Protein AF-A0A6G1J4M9-F1 (afdb_monomer_lite)

Radius of gyration: 21.43 Å; chains: 1; bounding box: 56×32×61 Å

Sequence (223 aa):
MVYPARLRQKDILERSLPILKDALAQQREFNEAEYPSFVLETFRRALYNSIPSFFGYLLETEQSCVDLSRPCAMSGLGHSPSLLVLELLVAHGWDVNHESPRIYFTDKMLIDSPIILENYELVVWMVEHGTIVDGGDPENDRSWPTPLLETCAAYGTVQAFRYLMEKGAKLGRKTLHRATLMAAELGTDPSFIEDGPQTDADPMRHENARRQLCYAILSTSSG

Secondary structure (DSSP, 8-state):
--------HHHHHTT-HHHHHHHHHHHHHH-TTTHHHHHHHHHHHHHHTT-HHHHHHHHHH-GGG--TTSGGGTTTS-SS--HHHHHHHHHTT--TTPPPP--TT----TTHHHHHTT-HHHHHHHHHTT---S-S-TT-TT-SSPPHHHHHHHHS-HHHHHHHHHTTPPPPTTHHHHHHHHHHHTT--TT--------TT-TTHHHHHHHHHHHHHHHHTT-

Structure (mmCIF, N/CA/C/O backbone):
data_AF-A0A6G1J4M9-F1
#
_entry.id   AF-A0A6G1J4M9-F1
#
loop_
_atom_site.group_PDB
_atom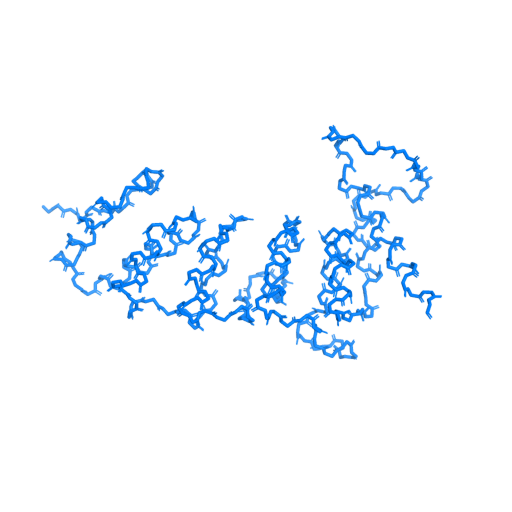_site.id
_atom_site.type_symbol
_atom_site.label_atom_id
_atom_site.label_alt_id
_atom_site.label_comp_id
_atom_site.label_asym_id
_atom_site.label_entity_id
_atom_site.label_seq_id
_atom_site.pdbx_PDB_ins_code
_atom_site.Cartn_x
_atom_site.Cartn_y
_atom_site.Cartn_z
_atom_site.occupancy
_atom_site.B_iso_or_equiv
_atom_site.auth_seq_id
_atom_site.auth_comp_id
_atom_site.auth_asym_id
_atom_site.auth_atom_id
_atom_site.pdbx_PDB_model_num
ATOM 1 N N . MET A 1 1 ? -16.687 21.212 32.740 1.00 38.88 1 MET A N 1
ATOM 2 C CA . MET A 1 1 ? -16.814 20.561 31.420 1.00 38.88 1 MET A CA 1
ATOM 3 C C . MET A 1 1 ? -15.460 19.983 31.061 1.00 38.88 1 MET A C 1
ATOM 5 O O . MET A 1 1 ? -14.554 20.741 30.744 1.00 38.88 1 MET A O 1
ATOM 9 N N . VAL A 1 2 ? -15.286 18.674 31.236 1.00 43.47 2 VAL A N 1
ATOM 10 C CA . VAL A 1 2 ? -14.060 17.970 30.843 1.00 43.47 2 VAL A CA 1
ATOM 11 C C . VAL A 1 2 ? -14.251 17.586 29.380 1.00 43.47 2 VAL A C 1
ATOM 13 O O . VAL A 1 2 ? -15.190 16.864 29.064 1.00 43.47 2 VAL A O 1
ATOM 16 N N . TYR A 1 3 ? -13.442 18.150 28.485 1.00 45.22 3 TYR A N 1
ATOM 17 C CA . TYR A 1 3 ? -13.407 17.709 27.090 1.00 45.22 3 TYR A CA 1
ATOM 18 C C . TYR A 1 3 ? -12.932 16.250 27.048 1.00 45.22 3 TYR A C 1
ATOM 20 O O . TYR A 1 3 ? -12.018 15.917 27.810 1.00 45.22 3 TYR A O 1
ATOM 28 N N . PRO A 1 4 ? -13.502 15.388 26.187 1.00 50.47 4 PRO A N 1
ATOM 29 C CA . PRO A 1 4 ? -13.061 14.006 26.090 1.00 50.47 4 PRO A CA 1
ATOM 30 C C . PRO A 1 4 ? -11.580 13.965 25.714 1.00 50.47 4 PRO A C 1
ATOM 32 O O . PRO A 1 4 ? -11.075 14.826 24.978 1.00 50.47 4 PRO A O 1
ATOM 35 N N . ALA A 1 5 ? -10.873 12.976 26.256 1.00 54.59 5 ALA A N 1
ATOM 36 C CA . ALA A 1 5 ? -9.466 12.757 25.982 1.00 54.59 5 ALA A CA 1
ATOM 37 C C . ALA A 1 5 ? -9.282 12.446 24.489 1.00 54.59 5 ALA A C 1
ATOM 39 O O . ALA A 1 5 ? -9.432 11.315 24.039 1.00 54.59 5 ALA A O 1
ATOM 40 N N . ARG A 1 6 ? -8.951 13.467 23.691 1.00 59.06 6 ARG A N 1
ATOM 41 C CA . ARG A 1 6 ? -8.482 13.254 22.320 1.00 59.06 6 ARG A CA 1
ATOM 42 C C . ARG A 1 6 ? -7.212 12.417 22.393 1.00 59.06 6 ARG A C 1
ATOM 44 O O . ARG A 1 6 ? -6.313 12.775 23.154 1.00 59.06 6 ARG A O 1
ATOM 51 N N . LEU A 1 7 ? -7.111 11.371 21.572 1.00 62.62 7 LEU A N 1
ATOM 52 C CA . LEU A 1 7 ? -5.860 10.635 21.383 1.00 62.62 7 LEU A CA 1
ATOM 53 C C . LEU A 1 7 ? -4.762 11.631 20.993 1.00 62.62 7 LEU A C 1
ATOM 55 O O . LEU A 1 7 ? -4.754 12.177 19.876 1.00 62.62 7 LEU A O 1
ATOM 59 N N . ARG A 1 8 ? -3.861 11.933 21.934 1.00 65.00 8 ARG A N 1
ATOM 60 C CA . ARG A 1 8 ? -2.797 12.907 21.696 1.00 65.00 8 ARG A CA 1
ATOM 61 C C . ARG A 1 8 ? -1.791 12.256 20.762 1.00 65.00 8 ARG A C 1
ATOM 63 O O . ARG A 1 8 ? -1.567 11.053 20.825 1.00 65.00 8 ARG A O 1
ATOM 70 N N . GLN A 1 9 ? -1.150 13.051 19.905 1.00 60.84 9 GLN A N 1
ATOM 71 C CA . GLN A 1 9 ? -0.136 12.540 18.973 1.00 60.84 9 GLN A CA 1
ATOM 72 C C . GLN A 1 9 ? 0.940 11.707 19.693 1.00 60.84 9 GLN A C 1
ATOM 74 O O . GLN A 1 9 ? 1.368 10.685 19.173 1.00 60.84 9 GLN A O 1
ATOM 79 N N . LYS A 1 10 ? 1.312 12.091 20.920 1.00 63.03 10 LYS A N 1
ATOM 80 C CA . LYS A 1 10 ? 2.241 11.328 21.761 1.00 63.03 10 LYS A CA 1
ATOM 81 C C . LYS A 1 10 ? 1.740 9.927 22.140 1.00 63.03 10 LYS A C 1
ATOM 83 O O . LYS A 1 10 ? 2.526 8.996 22.119 1.00 63.03 10 LYS A O 1
ATOM 88 N N . ASP A 1 11 ? 0.442 9.761 22.391 1.00 68.31 11 ASP A N 1
ATOM 89 C CA . ASP A 1 11 ? -0.138 8.484 22.823 1.00 68.31 11 ASP A CA 1
ATOM 90 C C . ASP A 1 11 ? -0.137 7.479 21.640 1.00 68.31 11 ASP A C 1
ATOM 92 O O . ASP A 1 11 ? 0.020 6.273 21.823 1.00 68.31 11 ASP A O 1
ATOM 96 N N . ILE A 1 12 ? -0.220 7.992 20.401 1.00 64.19 12 ILE A N 1
ATOM 97 C CA . ILE A 1 12 ? -0.044 7.223 19.153 1.00 64.19 12 ILE A CA 1
ATOM 98 C C . ILE A 1 12 ? 1.419 6.819 18.947 1.00 64.19 12 ILE A C 1
ATOM 100 O O . ILE A 1 12 ? 1.694 5.685 18.560 1.00 64.19 12 ILE A O 1
ATOM 104 N N . LEU A 1 13 ? 2.361 7.723 19.227 1.00 60.00 13 LEU A N 1
ATOM 105 C CA . LEU A 1 13 ? 3.796 7.424 19.157 1.00 60.00 13 LEU A CA 1
ATOM 106 C C . LEU A 1 13 ? 4.216 6.383 20.205 1.00 60.00 13 LEU A C 1
ATOM 108 O O . LEU A 1 13 ? 5.071 5.548 19.925 1.00 60.00 13 LEU A O 1
ATOM 112 N N . GLU A 1 14 ? 3.576 6.390 21.375 1.00 68.50 14 GLU A N 1
ATOM 113 C CA . GLU A 1 14 ? 3.771 5.398 22.439 1.00 68.50 14 GLU A CA 1
ATOM 114 C C . GLU A 1 14 ? 3.124 4.033 22.123 1.00 68.50 14 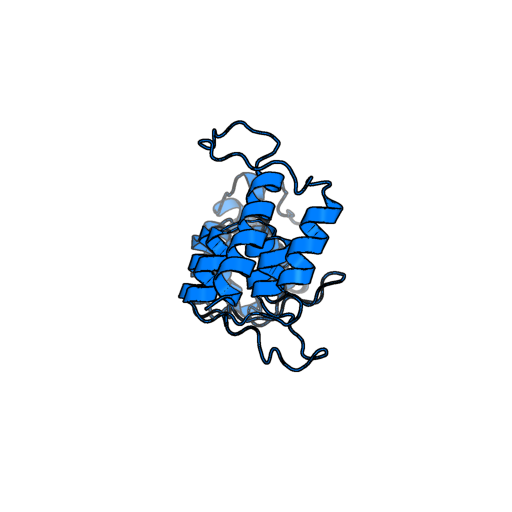GLU A C 1
ATOM 116 O O . GLU A 1 14 ? 3.405 3.055 22.813 1.00 68.50 14 GLU A O 1
ATOM 121 N N . ARG A 1 15 ? 2.288 3.936 21.070 1.00 76.69 15 ARG A N 1
ATOM 122 C CA . ARG A 1 15 ? 1.672 2.688 20.558 1.00 76.69 15 ARG A CA 1
ATOM 123 C C . ARG A 1 15 ? 0.967 1.847 21.636 1.00 76.69 15 ARG A C 1
ATOM 125 O O . ARG A 1 15 ? 0.896 0.620 21.543 1.00 76.69 15 ARG A O 1
ATOM 132 N N . SER A 1 16 ? 0.433 2.499 22.666 1.00 82.75 16 SER A N 1
ATOM 133 C CA . SER A 1 16 ? -0.135 1.827 23.836 1.00 82.75 16 SER A CA 1
ATOM 134 C C . SER A 1 16 ? -1.592 1.420 23.606 1.00 82.75 16 SER A C 1
ATOM 136 O O . SER A 1 16 ? -2.497 2.256 23.592 1.00 82.75 16 SER A O 1
ATOM 138 N N . LEU A 1 17 ? -1.828 0.116 23.434 1.00 84.06 17 LEU A N 1
ATOM 139 C CA . LEU A 1 17 ? -3.165 -0.431 23.187 1.00 84.06 17 LEU A CA 1
ATOM 140 C C . LEU A 1 17 ? -4.159 -0.189 24.345 1.00 84.06 17 LEU A C 1
ATOM 142 O O . LEU A 1 17 ? -5.309 0.132 24.058 1.00 84.06 17 LEU A O 1
ATOM 146 N N . PRO A 1 18 ? -3.775 -0.291 25.635 1.00 85.94 18 PRO A N 1
ATOM 147 C CA . PRO A 1 18 ? -4.683 0.036 26.738 1.00 85.94 18 PRO A CA 1
ATOM 148 C C . PRO A 1 18 ? -5.200 1.479 26.683 1.00 85.94 18 PRO A C 1
ATOM 150 O O . PRO A 1 18 ? -6.394 1.705 26.840 1.00 85.94 18 PRO A O 1
ATOM 153 N N . ILE A 1 19 ? -4.329 2.442 26.357 1.00 84.50 19 ILE A N 1
ATOM 154 C CA . ILE A 1 19 ? -4.708 3.861 26.256 1.00 84.50 19 ILE A CA 1
ATOM 155 C C . ILE A 1 19 ? -5.715 4.077 25.120 1.00 84.50 19 ILE A C 1
ATOM 157 O O . ILE A 1 19 ? -6.659 4.851 25.274 1.00 84.50 19 ILE A O 1
ATOM 161 N N . LEU A 1 20 ? -5.548 3.372 23.993 1.00 85.69 20 LEU A N 1
ATOM 162 C CA . LEU A 1 20 ? -6.524 3.390 22.901 1.00 85.69 20 LEU A CA 1
ATOM 163 C C . LEU A 1 20 ? -7.899 2.898 23.373 1.00 85.69 20 LEU A C 1
ATOM 165 O O . LEU A 1 20 ? -8.903 3.556 23.104 1.00 85.69 20 LEU A O 1
ATOM 169 N N . LYS A 1 21 ? -7.946 1.761 24.078 1.00 87.75 21 LYS A N 1
ATOM 170 C CA . LYS A 1 21 ? -9.201 1.178 24.579 1.00 87.75 21 LYS A CA 1
ATOM 171 C C . LYS A 1 21 ? -9.919 2.126 25.536 1.00 87.75 21 LYS A C 1
ATOM 173 O O . LYS A 1 21 ? -11.115 2.356 25.373 1.00 87.75 21 LYS A O 1
ATOM 178 N N . ASP A 1 22 ? -9.182 2.728 26.465 1.00 87.38 22 ASP A N 1
ATOM 179 C CA . ASP A 1 22 ? -9.736 3.691 27.419 1.00 87.38 22 ASP A CA 1
ATOM 180 C C . ASP A 1 22 ? -10.279 4.942 26.711 1.00 87.38 22 ASP A C 1
ATOM 182 O O . ASP A 1 22 ? -11.361 5.424 27.044 1.00 87.38 22 ASP A O 1
ATOM 186 N N . ALA A 1 23 ? -9.564 5.452 25.702 1.00 84.88 23 ALA A N 1
ATOM 187 C CA . ALA A 1 23 ? -10.006 6.607 24.921 1.00 84.88 23 ALA A CA 1
ATOM 188 C C . ALA A 1 23 ? -11.280 6.310 24.112 1.00 84.88 23 ALA A C 1
ATOM 190 O O . ALA A 1 23 ? -12.182 7.147 24.054 1.00 84.88 23 ALA A O 1
ATOM 191 N N . LEU A 1 24 ? -11.382 5.114 23.521 1.00 86.69 24 LEU A N 1
ATOM 192 C CA . LEU A 1 24 ? -12.583 4.675 22.807 1.00 86.69 24 LEU A CA 1
ATOM 193 C C . LEU A 1 24 ? -13.782 4.536 23.754 1.00 86.69 24 LEU A C 1
ATOM 195 O O . LEU A 1 24 ? -14.862 5.025 23.428 1.00 86.69 24 LEU A O 1
ATOM 199 N N . ALA A 1 25 ? -13.593 3.933 24.932 1.00 87.00 25 ALA A N 1
ATOM 200 C CA . ALA A 1 25 ? -14.649 3.797 25.934 1.00 87.00 25 ALA A CA 1
ATOM 201 C C . ALA A 1 25 ? -15.165 5.168 26.406 1.00 87.00 25 ALA A C 1
ATOM 203 O O . ALA A 1 25 ? -16.368 5.421 26.375 1.00 87.00 25 ALA A O 1
ATOM 204 N N . GLN A 1 26 ? -14.255 6.090 26.740 1.00 84.94 26 GLN A N 1
ATOM 205 C CA . GLN A 1 26 ? -14.613 7.449 27.158 1.00 84.94 26 GLN A CA 1
ATOM 206 C C . GLN A 1 26 ? -15.355 8.220 26.064 1.00 84.94 26 GLN A C 1
ATOM 208 O O . GLN A 1 26 ? -16.326 8.917 26.353 1.00 84.94 26 GLN A O 1
ATOM 213 N N . GLN A 1 27 ? -14.917 8.111 24.806 1.00 85.81 27 GLN A N 1
ATOM 214 C CA . GLN A 1 27 ? -15.577 8.809 23.704 1.00 85.81 27 GLN A CA 1
ATOM 215 C C . GLN A 1 27 ? -16.988 8.268 23.459 1.00 85.81 27 GLN A C 1
ATOM 217 O O . GLN A 1 27 ? -17.899 9.052 23.194 1.00 85.81 27 GLN A O 1
ATOM 222 N N . ARG A 1 28 ? -17.174 6.948 23.571 1.00 85.56 28 ARG A N 1
ATOM 223 C CA . ARG A 1 28 ? -18.481 6.304 23.413 1.00 85.56 28 ARG A CA 1
ATOM 224 C C . ARG A 1 28 ? -19.480 6.783 24.465 1.00 85.56 28 ARG A C 1
ATOM 226 O O . ARG A 1 28 ? -20.623 7.059 24.125 1.00 85.56 28 ARG A O 1
ATOM 233 N N . GLU A 1 29 ? -19.039 6.918 25.715 1.00 87.75 29 GLU A N 1
ATOM 234 C CA . GLU A 1 29 ? -19.865 7.439 26.813 1.00 87.75 29 GLU A CA 1
ATOM 235 C C . GLU A 1 29 ? -20.130 8.945 26.694 1.00 87.75 29 GLU A C 1
ATOM 237 O O . GLU A 1 29 ? -21.213 9.417 27.037 1.00 87.75 29 GLU A O 1
ATOM 242 N N . PHE A 1 30 ? -19.147 9.712 26.215 1.00 83.50 30 PHE A N 1
ATOM 243 C CA . PHE A 1 30 ? -19.249 11.166 26.119 1.00 83.50 30 PHE A CA 1
ATOM 244 C C . PHE A 1 30 ? -20.154 11.624 24.970 1.00 83.50 30 PHE A C 1
ATOM 246 O O . PHE A 1 30 ? -20.959 12.539 25.150 1.00 83.50 30 PHE A O 1
ATOM 253 N N . ASN A 1 31 ? -19.992 11.041 23.778 1.00 83.75 31 ASN A N 1
ATOM 254 C CA . ASN A 1 31 ? -20.735 11.445 22.588 1.00 83.75 31 ASN A CA 1
ATOM 255 C C . ASN A 1 31 ? -20.894 10.287 21.594 1.00 83.75 31 ASN A C 1
ATOM 257 O O . ASN A 1 31 ? -20.113 10.138 20.651 1.00 83.75 31 ASN A O 1
ATOM 261 N N . GLU A 1 32 ? -21.955 9.501 21.784 1.00 85.38 32 GLU A N 1
ATOM 262 C CA . GLU A 1 32 ? -22.305 8.369 20.919 1.00 85.38 32 GLU A CA 1
ATOM 263 C C . GLU A 1 32 ? -22.514 8.787 19.451 1.00 85.38 32 GLU A C 1
ATOM 265 O O . GLU A 1 32 ? -22.147 8.047 18.540 1.00 85.38 32 GLU A O 1
ATOM 270 N N . ALA A 1 33 ? -23.017 10.001 19.197 1.00 85.25 33 ALA A N 1
ATOM 271 C CA . ALA A 1 33 ? -23.258 10.490 17.838 1.00 85.25 33 ALA A CA 1
ATOM 272 C C . ALA A 1 33 ? -21.958 10.778 17.060 1.00 85.25 33 ALA A C 1
ATOM 274 O O . ALA A 1 33 ? -21.903 10.579 15.848 1.00 85.25 33 ALA A O 1
ATOM 275 N N . GLU A 1 34 ? -20.899 11.229 17.740 1.00 84.62 34 GLU A N 1
ATOM 276 C CA . GLU A 1 34 ? -19.585 11.485 17.124 1.00 84.62 34 GLU A CA 1
ATOM 277 C C . GLU A 1 34 ? -18.639 10.278 17.185 1.00 84.62 34 GLU A C 1
ATOM 279 O O . GLU A 1 34 ? -17.556 10.311 16.594 1.00 84.62 34 GLU A O 1
ATOM 284 N N . TYR A 1 35 ? -19.029 9.208 17.882 1.00 86.00 35 TYR A N 1
ATOM 285 C CA . TYR A 1 35 ? -18.197 8.024 18.074 1.00 86.00 35 TYR A CA 1
ATOM 286 C C . TYR A 1 35 ? -17.709 7.392 16.755 1.00 86.00 35 TYR A C 1
ATOM 288 O O . TYR A 1 35 ? -16.498 7.185 16.633 1.00 86.00 35 TYR A O 1
ATOM 296 N N . PRO A 1 36 ? -18.551 7.179 15.720 1.00 86.12 36 PRO A N 1
ATOM 297 C CA . PRO A 1 36 ? -18.083 6.611 14.452 1.00 86.12 36 PRO A CA 1
ATOM 298 C C . PRO A 1 36 ? -17.009 7.470 13.769 1.00 86.12 36 PRO A C 1
ATOM 300 O O . PRO A 1 36 ? -16.018 6.950 13.257 1.00 86.12 36 PRO A O 1
ATOM 303 N N . SER A 1 37 ? -17.157 8.797 13.815 1.00 83.25 37 SER A N 1
ATOM 304 C CA . SER A 1 37 ? -16.172 9.735 13.262 1.00 83.25 37 SER A CA 1
ATOM 305 C C . SER A 1 37 ? -14.837 9.658 14.004 1.00 83.25 37 SER A C 1
ATOM 307 O O . SER A 1 37 ? -13.775 9.721 13.383 1.00 83.25 37 SER A O 1
ATOM 309 N N . PHE A 1 38 ? -14.877 9.490 15.328 1.00 84.12 38 PHE A N 1
ATOM 310 C CA . PHE A 1 38 ? -13.679 9.317 16.147 1.00 84.12 38 PHE A CA 1
ATOM 311 C C . PHE A 1 38 ? -12.956 7.998 15.852 1.00 84.12 38 PHE A C 1
ATOM 313 O O . PHE A 1 38 ? -11.728 7.986 15.724 1.00 84.12 38 PHE A O 1
ATOM 320 N N . VAL A 1 39 ? -13.703 6.900 15.703 1.00 85.75 39 VAL A N 1
ATOM 321 C CA . VAL A 1 39 ? -13.157 5.598 15.295 1.00 85.75 39 VAL A CA 1
ATOM 322 C C . VAL A 1 39 ? -12.481 5.712 13.930 1.00 85.75 39 VAL A C 1
ATOM 324 O O . VAL A 1 39 ? -11.323 5.322 13.795 1.00 85.75 39 VAL A O 1
ATOM 327 N N . LEU A 1 40 ? -13.152 6.317 12.945 1.00 82.25 40 LEU A N 1
ATOM 328 C CA . LEU A 1 40 ? -12.618 6.491 11.593 1.00 82.25 40 LEU A CA 1
ATOM 329 C C . LEU A 1 40 ? -11.328 7.324 11.573 1.00 82.25 40 LEU A C 1
ATOM 331 O O . LEU A 1 40 ? -10.372 6.981 10.877 1.00 82.25 40 LEU A O 1
ATOM 335 N N . GLU A 1 41 ? -11.273 8.408 12.345 1.00 81.56 41 GLU A N 1
ATOM 336 C CA . GLU A 1 41 ? -10.067 9.233 12.449 1.00 81.56 41 GLU A CA 1
ATOM 337 C C . GLU A 1 41 ? -8.917 8.472 13.123 1.00 81.56 41 GLU A C 1
ATOM 339 O O . GLU A 1 41 ? -7.767 8.528 12.685 1.00 81.56 41 GLU A O 1
ATOM 344 N N . THR A 1 42 ? -9.226 7.697 14.161 1.00 84.56 42 THR A N 1
ATOM 345 C CA . THR A 1 42 ? -8.236 6.866 14.853 1.00 84.56 42 THR A CA 1
ATOM 346 C C . THR A 1 42 ? -7.708 5.758 13.943 1.00 84.56 42 THR A C 1
ATOM 348 O O . THR A 1 42 ? -6.500 5.521 13.900 1.00 84.56 42 THR A O 1
ATOM 351 N N . PHE A 1 43 ? -8.588 5.146 13.151 1.00 85.00 43 PHE A N 1
ATOM 352 C CA . PHE A 1 43 ? -8.247 4.158 12.135 1.00 85.00 43 PHE A CA 1
ATOM 353 C C . PHE A 1 43 ? -7.289 4.734 11.085 1.00 85.00 43 PHE A C 1
ATOM 355 O O . PHE A 1 43 ? -6.223 4.166 10.848 1.00 85.00 43 PHE A O 1
ATOM 362 N N . ARG A 1 44 ? -7.596 5.913 10.524 1.00 79.88 44 ARG A N 1
ATOM 363 C CA . ARG A 1 44 ? -6.712 6.605 9.565 1.00 79.88 44 ARG A CA 1
ATOM 364 C C . ARG A 1 44 ? -5.336 6.897 10.149 1.00 79.88 44 ARG A C 1
ATOM 366 O O . ARG A 1 44 ? -4.327 6.719 9.475 1.00 79.88 44 ARG A O 1
ATOM 373 N N . ARG A 1 45 ? -5.272 7.322 11.413 1.00 80.81 45 ARG A N 1
ATOM 374 C CA . ARG A 1 45 ? -3.993 7.598 12.082 1.00 80.81 45 ARG A CA 1
ATOM 375 C C . ARG A 1 45 ? -3.206 6.317 12.358 1.00 80.81 45 ARG A C 1
ATOM 377 O O . ARG A 1 45 ? -1.986 6.332 12.196 1.00 80.81 45 ARG A O 1
ATOM 384 N N . ALA A 1 46 ? -3.866 5.224 12.744 1.00 83.25 46 ALA A N 1
ATOM 385 C CA . ALA A 1 46 ? -3.224 3.920 12.918 1.00 83.25 46 ALA A CA 1
ATOM 386 C C . ALA A 1 46 ? -2.642 3.397 11.596 1.00 83.25 46 ALA A C 1
ATOM 388 O O . ALA A 1 46 ? -1.519 2.892 11.581 1.00 83.25 46 ALA A O 1
ATOM 389 N N . LEU A 1 47 ? -3.373 3.595 10.497 1.00 80.19 47 LEU A N 1
ATOM 390 C CA . LEU A 1 47 ? -2.952 3.252 9.143 1.00 80.19 47 LEU A CA 1
ATOM 391 C C . LEU A 1 47 ? -1.729 4.073 8.697 1.00 80.19 47 LEU A C 1
ATOM 393 O O . LEU A 1 47 ? -0.707 3.507 8.307 1.00 80.19 47 LEU A O 1
ATOM 397 N N . TYR A 1 48 ? -1.781 5.395 8.876 1.00 78.31 48 TYR A N 1
ATOM 398 C CA . TYR A 1 48 ? -0.705 6.313 8.481 1.00 78.31 48 TYR A CA 1
ATOM 399 C C . TYR A 1 48 ? 0.598 6.051 9.218 1.00 78.31 48 TYR A C 1
ATOM 401 O O . TYR A 1 48 ? 1.673 6.054 8.622 1.00 78.31 48 TYR A O 1
ATOM 409 N N . ASN A 1 49 ? 0.504 5.765 10.514 1.00 80.06 49 ASN A N 1
ATOM 410 C CA . ASN A 1 49 ? 1.669 5.455 11.337 1.00 80.06 49 ASN A CA 1
ATOM 411 C C . ASN A 1 49 ? 2.049 3.965 11.297 1.00 80.06 49 ASN A C 1
ATOM 413 O O . ASN A 1 49 ? 2.989 3.574 11.989 1.00 80.06 49 ASN A O 1
ATOM 417 N N . SER A 1 50 ? 1.326 3.144 10.520 1.00 83.50 50 SER A N 1
ATOM 418 C CA . SER A 1 50 ? 1.516 1.694 10.405 1.00 83.50 50 SER A CA 1
ATOM 419 C C . SER A 1 50 ? 1.639 1.002 11.762 1.00 83.50 50 SER A C 1
ATOM 421 O O . SER A 1 50 ? 2.672 0.415 12.079 1.00 83.50 50 SER A O 1
ATOM 423 N N . ILE A 1 51 ? 0.593 1.109 12.587 1.00 85.75 51 ILE A N 1
ATOM 424 C CA . ILE A 1 51 ? 0.530 0.526 13.936 1.00 85.75 51 ILE A CA 1
ATOM 425 C C . ILE A 1 51 ? -0.388 -0.710 13.898 1.00 85.75 51 ILE A C 1
ATOM 427 O O . ILE A 1 51 ? -1.600 -0.562 14.076 1.00 85.75 51 ILE A O 1
ATOM 431 N N . PRO A 1 52 ? 0.147 -1.936 13.704 1.00 85.31 52 PRO A N 1
ATOM 432 C CA . PRO A 1 52 ? -0.673 -3.126 13.465 1.00 85.31 52 PRO A CA 1
ATOM 433 C C . PRO A 1 52 ? -1.574 -3.480 14.648 1.00 85.31 52 PRO A C 1
ATOM 435 O O . PRO A 1 52 ? -2.692 -3.935 14.452 1.00 85.31 52 PRO A O 1
ATOM 438 N N . SER A 1 53 ? -1.121 -3.231 15.881 1.00 87.25 53 SER A N 1
ATOM 439 C CA . SER A 1 53 ? -1.898 -3.513 17.094 1.00 87.25 53 SER A CA 1
ATOM 440 C C . SER A 1 53 ? -3.171 -2.671 17.189 1.00 87.25 53 SER A C 1
ATOM 442 O O . SER A 1 53 ? -4.218 -3.180 17.578 1.00 87.25 53 SER A O 1
ATOM 444 N N . PHE A 1 54 ? -3.092 -1.388 16.827 1.00 86.69 54 PHE A N 1
ATOM 445 C CA . PHE A 1 54 ? -4.251 -0.493 16.805 1.00 86.69 54 PHE A CA 1
ATOM 446 C C . PHE A 1 54 ? -5.166 -0.870 15.650 1.00 86.69 54 PHE A C 1
ATOM 448 O O . PHE A 1 54 ? -6.379 -0.926 15.811 1.00 86.69 54 PHE A O 1
ATOM 455 N N . PHE A 1 55 ? -4.562 -1.155 14.500 1.00 83.19 55 PHE A N 1
ATOM 456 C CA . PHE A 1 55 ? -5.271 -1.498 13.285 1.00 83.19 55 PHE A CA 1
ATOM 457 C C . PHE A 1 55 ? -6.084 -2.791 13.428 1.00 83.19 55 PHE A C 1
ATOM 459 O O . PHE A 1 55 ? -7.291 -2.772 13.206 1.00 83.19 55 PHE A O 1
ATOM 466 N N . GLY A 1 56 ? -5.450 -3.875 13.884 1.00 86.38 56 GLY A N 1
ATOM 467 C CA . GLY A 1 56 ? -6.109 -5.160 14.121 1.00 86.38 56 GLY A CA 1
ATOM 468 C C . GLY A 1 56 ? -7.231 -5.048 15.148 1.00 86.38 56 GLY A C 1
ATOM 469 O O . GLY A 1 56 ? -8.341 -5.491 14.884 1.00 86.38 56 GLY A O 1
ATOM 470 N N . TYR A 1 57 ? -6.994 -4.347 16.264 1.00 88.94 57 TYR A N 1
ATOM 471 C CA . TYR A 1 57 ? -8.041 -4.130 17.263 1.00 88.94 57 TYR A CA 1
ATOM 472 C C . TYR A 1 57 ? -9.261 -3.399 16.681 1.00 88.94 57 TYR A C 1
ATOM 474 O O . TYR A 1 57 ? -10.386 -3.848 16.868 1.00 88.94 57 TYR A O 1
ATOM 482 N N . LEU A 1 58 ? -9.050 -2.305 15.939 1.00 87.56 58 LEU A N 1
ATOM 483 C CA . LEU A 1 58 ? -10.145 -1.536 15.336 1.00 87.56 58 LEU A CA 1
ATOM 484 C C . LEU A 1 58 ? -10.907 -2.335 14.269 1.00 87.56 58 LEU A C 1
ATOM 486 O O . LEU A 1 58 ? -12.124 -2.197 14.173 1.00 87.56 58 LEU A O 1
ATOM 490 N N . LEU A 1 59 ? -10.220 -3.174 13.490 1.00 84.62 59 LEU A N 1
ATOM 491 C CA . LEU A 1 59 ? -10.862 -4.046 12.507 1.00 84.62 59 LEU A CA 1
ATOM 492 C C . LEU A 1 59 ? -11.658 -5.186 13.147 1.00 84.62 59 LEU A C 1
ATOM 494 O O . LEU A 1 59 ? -12.691 -5.569 12.608 1.00 84.62 59 LEU A O 1
ATOM 498 N N . GLU A 1 60 ? -11.205 -5.716 14.281 1.00 87.00 60 GLU A N 1
ATOM 499 C CA . GLU A 1 60 ? -11.903 -6.780 15.007 1.00 87.00 60 GLU A CA 1
ATOM 500 C C . GLU A 1 60 ? -13.128 -6.261 15.768 1.00 87.00 60 GLU A C 1
ATOM 502 O O . GLU A 1 60 ? -14.158 -6.935 15.805 1.00 87.00 60 GLU A O 1
ATOM 507 N N . THR A 1 61 ? -13.034 -5.083 16.395 1.00 86.12 61 THR A N 1
ATOM 508 C CA . THR A 1 61 ? -14.092 -4.591 17.293 1.00 86.12 61 THR A CA 1
ATOM 509 C C . THR A 1 61 ? -15.018 -3.560 16.665 1.00 86.12 61 THR A C 1
ATOM 511 O O . THR A 1 61 ? -16.188 -3.512 17.031 1.00 86.12 61 THR A O 1
ATOM 514 N N . GLU A 1 62 ? -14.529 -2.747 15.725 1.00 83.44 62 GLU A N 1
ATOM 515 C CA . GLU A 1 62 ? -15.251 -1.584 15.186 1.00 83.44 62 GLU A CA 1
ATOM 516 C C . GLU A 1 62 ? -15.420 -1.630 13.656 1.00 83.44 62 GLU A C 1
ATOM 518 O O . GLU A 1 62 ? -15.565 -0.589 13.008 1.00 83.44 62 GLU A O 1
ATOM 523 N N . GLN A 1 63 ? -15.422 -2.827 13.055 1.00 75.44 63 GLN A N 1
ATOM 524 C CA . GLN A 1 63 ? -15.453 -3.012 11.596 1.00 75.44 63 GLN A CA 1
ATOM 525 C C . GLN A 1 63 ? -16.595 -2.247 10.902 1.00 75.44 63 GLN A C 1
ATOM 527 O O . GLN A 1 63 ? -16.418 -1.729 9.805 1.00 75.44 63 GLN A O 1
ATOM 532 N N . SER A 1 64 ? -17.756 -2.110 11.553 1.00 66.94 64 SER A N 1
ATOM 533 C CA . SER A 1 64 ? -18.917 -1.388 11.010 1.00 66.94 64 SER A CA 1
ATOM 534 C C . SER A 1 64 ? -18.682 0.109 10.794 1.00 66.94 64 SER A C 1
ATOM 536 O O . SER A 1 64 ? -19.403 0.739 10.024 1.00 66.94 64 SER A O 1
ATOM 538 N N . CYS A 1 65 ? -17.704 0.692 11.488 1.00 64.75 65 CYS A N 1
ATOM 539 C CA . CYS A 1 65 ? -17.355 2.109 11.393 1.00 64.75 65 CYS A CA 1
ATOM 540 C C . CYS A 1 65 ? -16.275 2.376 10.329 1.00 64.75 65 CYS A C 1
ATOM 542 O O . CYS A 1 65 ? -15.942 3.535 10.069 1.00 64.75 65 CYS A O 1
ATOM 544 N N . VAL A 1 66 ? -15.718 1.320 9.726 1.00 71.25 66 VAL A N 1
ATOM 545 C CA . VAL A 1 66 ? -14.607 1.386 8.778 1.00 71.25 66 VAL A CA 1
ATOM 546 C C . VAL A 1 66 ? -15.056 0.831 7.431 1.00 71.25 66 VAL A C 1
ATOM 548 O O . VAL A 1 66 ? -15.212 -0.371 7.246 1.00 71.25 66 VAL A O 1
ATOM 551 N N . ASP A 1 67 ? -15.226 1.722 6.460 1.00 71.62 67 ASP A N 1
ATOM 552 C CA . ASP A 1 67 ? -15.525 1.330 5.086 1.00 71.62 67 ASP A CA 1
ATOM 553 C C . ASP A 1 67 ? -14.226 1.116 4.293 1.00 71.62 67 ASP A C 1
ATOM 555 O O . ASP A 1 67 ? -13.606 2.070 3.812 1.00 71.62 67 ASP A O 1
ATOM 559 N N . LEU A 1 68 ? -13.811 -0.150 4.178 1.00 72.19 68 LEU A N 1
ATOM 560 C CA . LEU A 1 68 ? -12.647 -0.567 3.387 1.00 72.19 68 LEU A CA 1
ATOM 561 C C . LEU A 1 68 ? -12.909 -0.564 1.871 1.00 72.19 68 LEU A C 1
ATOM 563 O O . LEU A 1 68 ? -11.950 -0.654 1.110 1.00 72.19 68 LEU A O 1
ATOM 567 N N . SER A 1 69 ? -14.169 -0.420 1.433 1.00 65.81 69 SER A N 1
ATOM 568 C CA . SER A 1 69 ? -14.540 -0.332 0.009 1.00 65.81 69 SER A CA 1
ATOM 569 C C . SER A 1 69 ? -14.291 1.051 -0.599 1.00 65.81 69 SER A C 1
ATOM 571 O O . SER A 1 69 ? -14.512 1.289 -1.786 1.00 65.81 69 SER A O 1
ATOM 573 N N . ARG A 1 70 ? -13.846 2.010 0.220 1.00 61.91 70 ARG A N 1
ATOM 574 C CA . ARG A 1 70 ? -13.448 3.333 -0.251 1.00 61.91 70 ARG A CA 1
ATOM 575 C C . ARG A 1 70 ? -11.932 3.393 -0.388 1.00 61.91 70 ARG A C 1
ATOM 577 O O . ARG A 1 70 ? -11.224 2.889 0.484 1.00 61.91 70 ARG A O 1
ATOM 584 N N . PRO A 1 71 ? -11.405 4.155 -1.365 1.00 53.41 71 PRO A N 1
ATOM 585 C CA . PRO A 1 71 ? -9.967 4.405 -1.531 1.00 53.41 71 PRO A CA 1
ATOM 586 C C . PRO A 1 71 ? -9.256 5.070 -0.335 1.00 53.41 71 PRO A C 1
ATOM 588 O O . PRO A 1 71 ? -8.078 5.420 -0.412 1.00 53.41 71 PRO A O 1
ATOM 591 N N . CYS A 1 72 ? -9.971 5.275 0.777 1.00 51.59 72 CYS A N 1
ATOM 592 C CA . CYS A 1 72 ? -9.506 5.856 2.028 1.00 51.59 72 CYS A CA 1
ATOM 593 C C . CYS A 1 72 ? -8.256 5.179 2.604 1.00 51.59 72 CYS A C 1
ATOM 595 O O . CYS A 1 72 ? -7.588 5.803 3.428 1.00 51.59 72 CYS A O 1
ATOM 597 N N . ALA A 1 73 ? -7.922 3.955 2.182 1.00 51.69 73 ALA A N 1
ATOM 598 C CA . ALA A 1 73 ? -6.747 3.260 2.682 1.00 51.69 73 ALA A CA 1
ATOM 599 C C . ALA A 1 73 ? -5.430 3.942 2.268 1.00 51.69 73 ALA A C 1
ATOM 601 O O . ALA A 1 73 ? -4.528 4.055 3.084 1.00 51.69 73 ALA A O 1
ATOM 602 N N . MET A 1 74 ? -5.301 4.470 1.047 1.00 52.16 74 MET A N 1
ATOM 603 C CA . MET A 1 74 ? -3.959 4.757 0.506 1.00 52.16 74 MET A CA 1
ATOM 604 C C . MET A 1 74 ? -3.476 6.187 0.632 1.00 52.16 74 MET A C 1
ATOM 606 O O . MET A 1 74 ? -2.301 6.389 0.911 1.00 52.16 74 MET A O 1
ATOM 610 N N . SER A 1 75 ? -4.371 7.177 0.605 1.00 54.50 75 SER A N 1
ATOM 611 C CA . SER A 1 75 ? -4.016 8.505 1.131 1.00 54.50 75 SER A CA 1
ATOM 612 C C . SER A 1 75 ? -3.628 8.443 2.616 1.00 54.50 75 SER A C 1
ATOM 614 O O . SER A 1 75 ? -2.977 9.348 3.129 1.00 54.50 75 SER A O 1
ATOM 616 N N . GLY A 1 76 ? -4.084 7.395 3.312 1.00 54.78 76 GLY A N 1
ATOM 617 C CA . GLY A 1 76 ? -3.788 7.122 4.708 1.00 54.78 76 GLY A CA 1
ATOM 618 C C . GLY A 1 76 ? -2.643 6.142 4.935 1.00 54.78 76 GLY A C 1
ATOM 619 O O . GLY A 1 76 ? -2.247 6.021 6.080 1.00 54.78 76 GLY A O 1
ATOM 620 N N . LEU A 1 77 ? -2.103 5.452 3.928 1.00 62.66 77 LEU A N 1
ATOM 621 C CA . LEU A 1 77 ? -0.926 4.597 4.093 1.00 62.66 77 LEU A CA 1
ATOM 622 C C . LEU A 1 77 ? 0.296 5.513 3.988 1.00 62.66 77 LEU A C 1
ATOM 624 O O . LEU A 1 77 ? 0.453 6.247 3.016 1.00 62.66 77 LEU A O 1
ATOM 628 N N . GLY A 1 78 ? 1.116 5.559 5.041 1.00 62.38 78 GLY A N 1
ATOM 629 C CA . GLY A 1 78 ? 2.319 6.393 5.052 1.00 62.38 78 GLY A CA 1
ATOM 630 C C . GLY A 1 78 ? 3.300 6.014 3.932 1.00 62.38 78 GLY A C 1
ATOM 631 O O . GLY A 1 78 ? 3.095 5.049 3.202 1.00 62.38 78 GLY A O 1
ATOM 632 N N . HIS A 1 79 ? 4.425 6.727 3.825 1.00 63.38 79 HIS A N 1
ATOM 633 C CA . HIS A 1 79 ? 5.436 6.488 2.777 1.00 63.38 79 HIS A CA 1
ATOM 634 C C . HIS A 1 79 ? 6.045 5.069 2.768 1.00 63.38 79 HIS A C 1
ATOM 636 O O . HIS A 1 79 ? 6.687 4.672 1.800 1.00 63.38 79 HIS A O 1
ATOM 642 N N . SER A 1 80 ? 5.856 4.297 3.836 1.00 68.38 80 SER A N 1
ATOM 643 C CA . SER A 1 80 ? 6.398 2.948 3.991 1.00 68.38 80 SER A CA 1
ATOM 644 C C . SER A 1 80 ? 5.461 2.112 4.868 1.00 68.38 80 SER A C 1
ATOM 646 O O . SER A 1 80 ? 5.717 1.967 6.072 1.00 68.38 80 SER A O 1
ATOM 648 N N . PRO A 1 81 ? 4.333 1.622 4.329 1.00 76.56 81 PRO A N 1
ATOM 649 C CA . PRO A 1 81 ? 3.410 0.856 5.137 1.00 76.56 81 PRO A CA 1
ATOM 650 C C . PRO A 1 81 ? 4.022 -0.483 5.545 1.00 76.56 81 PRO A C 1
ATOM 652 O O . PRO A 1 81 ? 4.751 -1.112 4.780 1.00 76.56 81 PRO A O 1
ATOM 655 N N . SER A 1 82 ? 3.727 -0.925 6.765 1.00 83.38 82 SER A N 1
ATOM 656 C CA . SER A 1 82 ? 4.130 -2.262 7.207 1.00 83.38 82 SER A CA 1
ATOM 657 C C . SER A 1 82 ? 3.361 -3.321 6.420 1.00 83.38 82 SER A C 1
ATOM 659 O O . SER A 1 82 ? 2.133 -3.250 6.363 1.00 83.38 82 SER A O 1
ATOM 661 N N . LEU A 1 83 ? 4.058 -4.341 5.903 1.00 85.81 83 LEU A N 1
ATOM 662 C CA . LEU A 1 83 ? 3.414 -5.487 5.250 1.00 85.81 83 LEU A CA 1
ATOM 663 C C . LEU A 1 83 ? 2.339 -6.113 6.146 1.00 85.81 83 LEU A C 1
ATOM 665 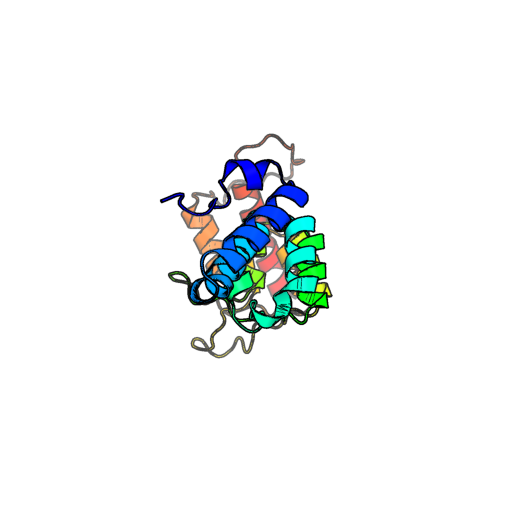O O . LEU A 1 83 ? 1.258 -6.415 5.670 1.00 85.81 83 LEU A O 1
ATOM 669 N N . LEU A 1 84 ? 2.562 -6.184 7.463 1.00 87.81 84 LEU A N 1
ATOM 670 C CA . LEU A 1 84 ? 1.570 -6.715 8.402 1.00 87.81 84 LEU A CA 1
ATOM 671 C C . LEU A 1 84 ? 0.253 -5.917 8.403 1.00 87.81 84 LEU A C 1
ATOM 673 O O . LEU A 1 84 ? -0.813 -6.495 8.578 1.00 87.81 84 LEU A O 1
ATOM 677 N N . VAL A 1 85 ? 0.303 -4.597 8.206 1.00 84.69 85 VAL A N 1
ATOM 678 C CA . VAL A 1 85 ? -0.914 -3.773 8.082 1.00 84.69 85 VAL A CA 1
ATOM 679 C C . VAL A 1 85 ? -1.627 -4.055 6.760 1.00 84.69 85 VAL A C 1
ATOM 681 O O . VAL A 1 85 ? -2.854 -4.073 6.727 1.00 84.69 85 VAL A O 1
ATOM 684 N N . LEU A 1 86 ? -0.874 -4.307 5.689 1.00 85.69 86 LEU A N 1
ATOM 685 C CA . LEU A 1 86 ? -1.432 -4.658 4.385 1.00 85.69 86 LEU A CA 1
ATOM 686 C C . LEU A 1 86 ? -2.067 -6.055 4.388 1.00 85.69 86 LEU A C 1
ATOM 688 O O . LEU A 1 86 ? -3.169 -6.218 3.874 1.00 85.69 86 LEU A O 1
ATOM 692 N N . GLU A 1 87 ? -1.435 -7.030 5.042 1.00 88.75 87 GLU A N 1
ATOM 693 C CA . GLU A 1 87 ? -2.008 -8.362 5.270 1.00 88.75 87 GLU A CA 1
ATOM 694 C C . GLU A 1 87 ? -3.333 -8.269 6.033 1.00 88.75 87 GLU A C 1
ATOM 696 O O . GLU A 1 87 ? -4.329 -8.877 5.646 1.00 88.75 87 GLU A O 1
ATOM 701 N N . LEU A 1 88 ? -3.383 -7.447 7.089 1.00 87.69 88 LEU A N 1
ATOM 702 C CA . LEU A 1 88 ? -4.619 -7.201 7.835 1.00 87.69 88 LEU A CA 1
ATOM 703 C C . LEU A 1 88 ? -5.688 -6.520 6.969 1.00 87.69 88 LEU A C 1
ATOM 705 O O . LEU A 1 88 ? -6.860 -6.866 7.065 1.00 87.69 88 LEU A O 1
ATOM 709 N N . LEU A 1 89 ? -5.315 -5.575 6.105 1.00 85.12 89 LEU A N 1
ATOM 710 C CA . LEU A 1 89 ? -6.253 -4.954 5.167 1.00 85.12 89 LEU A CA 1
ATOM 711 C C . LEU A 1 89 ? -6.876 -5.993 4.228 1.00 85.12 89 LEU A C 1
ATOM 713 O O . LEU A 1 89 ? -8.103 -6.089 4.149 1.00 85.12 89 LEU A O 1
ATOM 717 N N . VAL A 1 90 ? -6.041 -6.781 3.544 1.00 86.44 90 VAL A N 1
ATOM 718 C CA . VAL A 1 90 ? -6.490 -7.804 2.585 1.00 86.44 90 VAL A CA 1
ATOM 719 C C . VAL A 1 90 ? -7.343 -8.864 3.283 1.00 86.44 90 VAL A C 1
ATOM 721 O O . VAL A 1 90 ? -8.416 -9.209 2.789 1.00 86.44 90 VAL A O 1
ATOM 724 N N . ALA A 1 91 ? -6.938 -9.318 4.474 1.00 88.06 91 ALA A N 1
ATOM 725 C CA . ALA A 1 91 ? -7.701 -10.279 5.272 1.00 88.06 91 ALA A CA 1
ATOM 726 C C . ALA A 1 91 ? -9.107 -9.776 5.644 1.00 88.06 91 ALA A C 1
ATOM 728 O O . ALA A 1 91 ? -10.031 -10.576 5.786 1.00 88.06 91 ALA A O 1
ATOM 729 N N . HIS A 1 92 ? -9.288 -8.458 5.765 1.00 85.12 92 HIS A N 1
ATOM 730 C CA . HIS A 1 92 ? -10.575 -7.827 6.057 1.00 85.12 92 HIS A CA 1
ATOM 731 C C . HIS A 1 92 ? -11.322 -7.333 4.804 1.00 85.12 92 HIS A C 1
ATOM 733 O O . HIS A 1 92 ? -12.300 -6.593 4.926 1.00 85.12 92 HIS A O 1
ATOM 739 N N . GLY A 1 93 ? -10.920 -7.783 3.611 1.00 82.44 93 GLY A N 1
ATOM 740 C CA . GLY A 1 93 ? -11.647 -7.551 2.361 1.00 82.44 93 GLY A CA 1
ATOM 741 C C . GLY A 1 93 ? -11.294 -6.247 1.650 1.00 82.44 93 GLY A C 1
ATOM 742 O O . GLY A 1 93 ? -12.058 -5.797 0.798 1.00 82.44 93 GLY A O 1
ATOM 743 N N . TRP A 1 94 ? -10.162 -5.628 1.989 1.00 83.12 94 TRP A N 1
ATOM 744 C CA . TRP A 1 94 ? -9.618 -4.539 1.186 1.00 83.12 94 TRP A CA 1
ATOM 745 C C . TRP A 1 94 ? -9.126 -5.067 -0.165 1.00 83.12 94 TRP A C 1
ATOM 747 O O . TRP A 1 94 ? -8.398 -6.058 -0.227 1.00 83.12 94 TRP A O 1
ATOM 757 N N . ASP A 1 95 ? -9.510 -4.388 -1.242 1.00 79.44 95 ASP A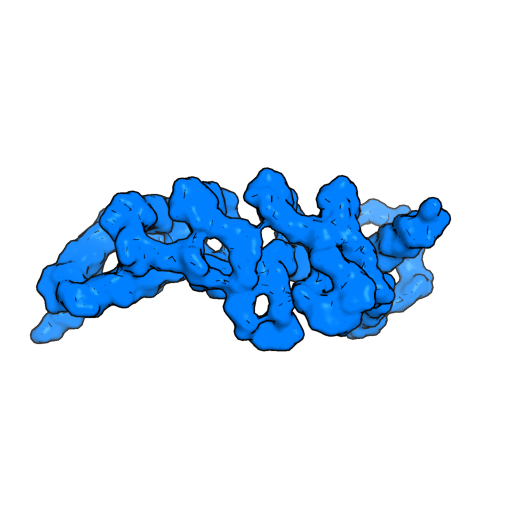 N 1
ATOM 758 C CA . ASP A 1 95 ? -9.100 -4.740 -2.597 1.00 79.44 95 ASP A CA 1
ATOM 759 C C . ASP A 1 95 ? -7.899 -3.892 -3.042 1.00 79.44 95 ASP A C 1
ATOM 761 O O . ASP A 1 95 ? -7.941 -2.659 -3.088 1.00 79.44 95 ASP A O 1
ATOM 765 N N . VAL A 1 96 ? -6.820 -4.593 -3.395 1.00 80.00 96 VAL A N 1
ATOM 766 C CA . VAL A 1 96 ? -5.536 -4.029 -3.832 1.00 80.00 96 VAL A CA 1
ATOM 767 C C . VAL A 1 96 ? -5.642 -3.262 -5.159 1.00 80.00 96 VAL A C 1
ATOM 769 O O . VAL A 1 96 ? -4.768 -2.471 -5.497 1.00 80.00 96 VAL A O 1
ATOM 772 N N . ASN A 1 97 ? -6.719 -3.455 -5.921 1.00 76.75 97 ASN A N 1
ATOM 773 C CA . ASN A 1 97 ? -6.933 -2.777 -7.198 1.00 76.75 97 ASN A CA 1
ATOM 774 C C . ASN A 1 97 ? -7.774 -1.503 -7.083 1.00 76.75 97 ASN A C 1
ATOM 776 O O . ASN A 1 97 ? -8.135 -0.918 -8.105 1.00 76.75 97 ASN A O 1
ATOM 780 N N . HIS A 1 98 ? -8.081 -1.046 -5.866 1.00 71.94 98 HIS A N 1
ATOM 781 C CA . HIS A 1 98 ? -8.831 0.189 -5.682 1.00 71.94 98 HIS A CA 1
ATOM 782 C C . HIS A 1 98 ? -8.138 1.390 -6.335 1.00 71.94 98 HIS A C 1
ATOM 784 O O . HIS A 1 98 ? -6.950 1.652 -6.133 1.00 71.94 98 HIS A O 1
ATOM 790 N N . GLU A 1 99 ? -8.918 2.167 -7.084 1.00 59.50 99 GLU A N 1
ATOM 791 C CA . GLU A 1 99 ? -8.459 3.425 -7.664 1.00 59.50 99 GLU A CA 1
ATOM 792 C C . GLU A 1 99 ? -8.114 4.415 -6.547 1.00 59.50 99 GLU A C 1
ATOM 794 O O . GLU A 1 99 ? -8.934 4.683 -5.669 1.00 59.50 99 GLU A O 1
ATOM 799 N N . SER A 1 100 ? -6.909 4.988 -6.574 1.00 54.88 100 SER A N 1
ATOM 800 C CA . SER A 1 100 ? -6.537 6.062 -5.649 1.00 54.88 100 SER A CA 1
ATOM 801 C C . SER A 1 100 ? -7.479 7.261 -5.851 1.00 54.88 100 SER A C 1
ATOM 803 O O . SER A 1 100 ? -7.738 7.640 -7.000 1.00 54.88 100 SER A O 1
ATOM 805 N N . PRO A 1 101 ? -8.012 7.897 -4.786 1.00 49.75 101 PRO A N 1
ATOM 806 C CA . PRO A 1 101 ? -8.858 9.066 -4.967 1.00 49.75 101 PRO A CA 1
ATOM 807 C C . PRO A 1 101 ? -7.982 10.164 -5.564 1.00 49.75 101 PRO A C 1
ATOM 809 O O . PRO A 1 101 ? -6.962 10.482 -4.971 1.00 49.75 101 PRO A O 1
ATOM 812 N N . ARG A 1 102 ? -8.355 10.710 -6.729 1.00 49.91 102 ARG A N 1
ATOM 813 C CA . ARG A 1 102 ? -7.562 11.672 -7.521 1.00 49.91 102 ARG A CA 1
ATOM 814 C C . ARG A 1 102 ? -6.812 12.683 -6.641 1.00 49.91 102 ARG A C 1
ATOM 816 O O . ARG A 1 102 ? -7.378 13.698 -6.235 1.00 49.91 102 ARG A O 1
ATOM 823 N N . ILE A 1 103 ? -5.536 12.427 -6.361 1.00 43.75 103 ILE A N 1
ATOM 824 C CA . ILE A 1 103 ? -4.651 13.395 -5.714 1.00 43.75 103 ILE A CA 1
ATOM 825 C C . ILE A 1 103 ? -3.817 14.004 -6.839 1.00 43.75 103 ILE A C 1
ATOM 827 O O . ILE A 1 103 ? -3.198 13.277 -7.606 1.00 43.75 103 ILE A O 1
ATOM 831 N N . TYR A 1 104 ? -3.918 15.327 -6.977 1.00 38.38 104 TYR A N 1
ATOM 832 C CA . TYR A 1 104 ? -3.278 16.223 -7.950 1.00 38.38 104 TYR A CA 1
ATOM 833 C C . TYR A 1 104 ? -2.400 15.599 -9.064 1.00 38.38 104 TYR A C 1
ATOM 835 O O . TYR A 1 104 ? -1.364 14.989 -8.824 1.00 38.38 104 TYR A O 1
ATOM 843 N N . PHE A 1 105 ? -2.792 15.894 -10.309 1.00 38.38 105 PHE A N 1
ATOM 844 C CA . PHE A 1 105 ? -2.098 15.666 -11.591 1.00 38.38 105 PHE A CA 1
ATOM 845 C C . PHE A 1 105 ? -1.845 14.237 -12.066 1.00 38.38 105 PHE A C 1
ATOM 847 O O . PHE A 1 105 ? -1.437 14.081 -13.216 1.00 38.38 105 PHE A O 1
ATOM 854 N N . THR A 1 106 ? -2.143 13.199 -11.290 1.00 47.62 106 THR A N 1
ATOM 855 C CA . THR A 1 106 ? -1.976 11.832 -11.791 1.00 47.62 106 THR A CA 1
ATOM 856 C C . THR A 1 106 ? -3.047 10.903 -11.229 1.00 47.62 106 THR A C 1
ATOM 858 O O . THR A 1 106 ? -2.975 10.532 -10.059 1.00 47.62 106 THR A O 1
ATOM 861 N N . ASP A 1 107 ? -4.032 10.522 -12.053 1.00 49.25 107 ASP A N 1
ATOM 862 C CA . ASP A 1 107 ? -4.932 9.405 -11.734 1.00 49.25 107 ASP A CA 1
ATOM 863 C C . ASP A 1 107 ? -4.103 8.112 -11.847 1.00 49.25 107 ASP A C 1
ATOM 865 O O . ASP A 1 107 ? -3.926 7.540 -12.925 1.00 49.25 107 ASP A O 1
ATOM 869 N N . LYS A 1 108 ? -3.472 7.747 -10.732 1.00 61.25 108 LYS A N 1
ATOM 870 C CA . LYS A 1 108 ? -2.506 6.656 -10.621 1.00 61.25 108 LYS A CA 1
ATOM 871 C C . LYS A 1 108 ? -3.155 5.433 -9.988 1.00 61.25 108 LYS A C 1
ATOM 873 O O . LYS A 1 108 ? -3.910 5.561 -9.019 1.00 61.25 108 LYS A O 1
ATOM 878 N N . MET A 1 109 ? -2.852 4.261 -10.545 1.00 64.88 109 MET A N 1
ATOM 879 C CA . MET A 1 109 ? -3.186 2.981 -9.934 1.00 64.88 109 MET A CA 1
ATOM 880 C C . MET A 1 109 ? -2.499 2.892 -8.580 1.00 64.88 109 MET A C 1
ATOM 882 O O . MET A 1 109 ? -1.482 3.538 -8.320 1.00 64.88 109 MET A O 1
ATOM 886 N N . LEU A 1 110 ? -3.043 2.053 -7.712 1.00 71.38 110 LEU A N 1
ATOM 887 C CA . LEU A 1 110 ? -2.534 1.922 -6.366 1.00 71.38 110 LEU A CA 1
ATOM 888 C C . LEU A 1 110 ? -1.015 1.643 -6.301 1.00 71.38 110 LEU A C 1
ATOM 890 O O . LEU A 1 110 ? -0.261 2.261 -5.543 1.00 71.38 110 LEU A O 1
ATOM 894 N N . ILE A 1 111 ? -0.578 0.727 -7.152 1.00 78.75 111 ILE A N 1
ATOM 895 C CA . ILE A 1 111 ? 0.804 0.271 -7.275 1.00 78.75 111 ILE A CA 1
ATOM 896 C C . ILE A 1 111 ? 1.787 1.359 -7.741 1.00 78.75 111 ILE A C 1
ATOM 898 O O . ILE A 1 111 ? 2.992 1.215 -7.554 1.00 78.75 111 ILE A O 1
ATOM 902 N N . ASP A 1 112 ? 1.320 2.494 -8.266 1.00 78.12 112 ASP A N 1
ATOM 903 C CA . ASP A 1 112 ? 2.213 3.585 -8.664 1.00 78.12 112 ASP A CA 1
ATOM 904 C C . ASP A 1 112 ? 2.905 4.246 -7.461 1.00 78.12 112 ASP A C 1
ATOM 906 O O . ASP A 1 112 ? 4.034 4.718 -7.584 1.00 78.12 112 ASP A O 1
ATOM 910 N N . SER A 1 113 ? 2.263 4.283 -6.287 1.00 77.19 113 SER A N 1
ATOM 911 C CA . SER A 1 113 ? 2.857 4.887 -5.085 1.00 77.19 113 SER A CA 1
ATOM 912 C C . SER A 1 113 ? 4.164 4.198 -4.665 1.00 77.19 113 SER A C 1
ATOM 914 O O . SER A 1 113 ? 5.182 4.886 -4.566 1.00 77.19 113 SER A O 1
ATOM 916 N N . PRO A 1 114 ? 4.206 2.868 -4.443 1.00 80.06 114 PRO A N 1
ATOM 917 C CA . PRO A 1 114 ? 5.463 2.192 -4.131 1.00 80.06 114 PRO A CA 1
ATOM 918 C C . PRO A 1 114 ? 6.481 2.242 -5.272 1.00 80.06 114 PRO A C 1
ATOM 920 O O . PRO A 1 114 ? 7.674 2.237 -4.992 1.00 80.06 114 PRO A O 1
ATOM 923 N N . ILE A 1 115 ? 6.048 2.359 -6.532 1.00 82.00 115 ILE A N 1
ATOM 924 C CA . ILE A 1 115 ? 6.962 2.578 -7.663 1.00 82.00 115 ILE A CA 1
ATOM 925 C C . ILE A 1 115 ? 7.666 3.936 -7.541 1.00 82.00 115 ILE A C 1
ATOM 927 O O . ILE A 1 115 ? 8.885 3.995 -7.656 1.00 82.00 115 ILE A O 1
ATOM 931 N N . ILE A 1 116 ? 6.920 5.015 -7.283 1.00 78.44 116 ILE A N 1
ATOM 932 C CA . ILE A 1 116 ? 7.462 6.383 -7.160 1.00 78.44 116 ILE A CA 1
ATOM 933 C C . ILE A 1 116 ? 8.356 6.530 -5.930 1.00 78.44 116 ILE A C 1
ATOM 935 O O . ILE A 1 116 ? 9.320 7.288 -5.953 1.00 78.44 116 ILE A O 1
ATOM 939 N N . LEU A 1 117 ? 8.023 5.821 -4.852 1.00 77.44 117 LEU A N 1
ATOM 940 C CA . LEU A 1 117 ? 8.810 5.792 -3.619 1.00 77.44 117 LEU A CA 1
ATOM 941 C C . LEU A 1 117 ? 9.956 4.768 -3.669 1.00 77.44 117 LEU A C 1
ATOM 943 O O . LEU A 1 117 ? 10.604 4.546 -2.650 1.00 77.44 117 LEU A O 1
ATOM 947 N N . GLU A 1 118 ? 10.189 4.134 -4.824 1.00 82.38 118 GLU A N 1
ATOM 948 C CA . GLU A 1 118 ? 11.253 3.148 -5.055 1.00 82.38 118 GLU A CA 1
ATOM 949 C C . GLU A 1 118 ? 11.223 1.948 -4.080 1.00 82.38 118 GLU A C 1
ATOM 951 O O . GLU A 1 118 ? 12.235 1.294 -3.821 1.00 82.38 118 GLU A O 1
ATOM 956 N N . ASN A 1 119 ? 10.043 1.609 -3.555 1.00 84.25 119 ASN A N 1
ATOM 957 C CA . ASN A 1 119 ? 9.850 0.508 -2.617 1.00 84.25 119 ASN A CA 1
ATOM 958 C C . ASN A 1 119 ? 9.591 -0.808 -3.365 1.00 84.25 119 ASN A C 1
ATOM 960 O O . ASN A 1 119 ? 8.448 -1.230 -3.549 1.00 84.25 119 ASN A O 1
ATOM 964 N N . TYR A 1 120 ? 10.674 -1.457 -3.796 1.00 87.75 120 TYR A N 1
ATOM 965 C CA . TYR A 1 120 ? 10.610 -2.708 -4.555 1.00 87.75 120 TYR A CA 1
ATOM 966 C C . TYR A 1 120 ? 9.892 -3.844 -3.808 1.00 87.75 120 TYR A C 1
ATOM 968 O O . TYR A 1 120 ? 9.101 -4.560 -4.415 1.00 87.75 120 TYR A O 1
ATOM 976 N N . GLU A 1 121 ? 10.121 -3.995 -2.501 1.00 89.38 121 GLU A N 1
ATOM 977 C CA . GLU A 1 121 ? 9.485 -5.045 -1.690 1.00 89.38 121 GLU A CA 1
ATOM 978 C C . GLU A 1 121 ? 7.956 -4.913 -1.705 1.00 89.38 121 GLU A C 1
ATOM 980 O O . GLU A 1 121 ? 7.242 -5.893 -1.914 1.00 89.38 121 GLU A O 1
ATOM 985 N N . LEU A 1 122 ? 7.452 -3.684 -1.582 1.00 86.31 122 LEU A N 1
ATOM 986 C CA . LEU A 1 122 ? 6.021 -3.413 -1.641 1.00 86.31 122 LEU A CA 1
ATOM 987 C C . LEU A 1 122 ? 5.440 -3.612 -3.050 1.00 86.31 122 LEU A C 1
ATOM 989 O O . LEU A 1 122 ? 4.313 -4.086 -3.176 1.00 86.31 122 LEU A O 1
ATOM 993 N N . VAL A 1 123 ? 6.201 -3.304 -4.107 1.00 88.62 123 VAL A N 1
ATOM 994 C CA . VAL A 1 123 ? 5.797 -3.617 -5.492 1.00 88.62 123 VAL A CA 1
ATOM 995 C C . VAL A 1 123 ? 5.625 -5.126 -5.672 1.00 88.62 123 VAL A C 1
ATOM 997 O O . VAL A 1 123 ? 4.598 -5.559 -6.191 1.00 88.62 123 VAL A O 1
ATOM 1000 N N . VAL A 1 124 ? 6.596 -5.926 -5.221 1.00 91.81 124 VAL A N 1
ATOM 1001 C CA . VAL A 1 124 ? 6.522 -7.395 -5.296 1.00 91.81 124 VAL A CA 1
ATOM 1002 C C . VAL A 1 124 ? 5.310 -7.907 -4.529 1.00 91.81 124 VAL A C 1
ATOM 1004 O O . VAL A 1 124 ? 4.498 -8.636 -5.096 1.00 91.81 124 VAL A O 1
ATOM 1007 N N . TRP A 1 125 ? 5.140 -7.461 -3.282 1.00 91.62 125 TRP A N 1
ATOM 1008 C CA . TRP A 1 125 ? 4.011 -7.863 -2.449 1.00 91.62 125 TRP A CA 1
ATOM 1009 C C . TRP A 1 125 ? 2.668 -7.557 -3.127 1.00 91.62 125 TRP A C 1
ATOM 1011 O O . TRP A 1 125 ? 1.821 -8.440 -3.231 1.00 91.62 125 TRP A O 1
ATOM 1021 N N . MET A 1 126 ? 2.485 -6.348 -3.667 1.00 88.75 126 MET A N 1
ATOM 1022 C CA . MET A 1 126 ? 1.238 -5.954 -4.334 1.00 88.75 126 MET A CA 1
ATOM 1023 C C . MET A 1 126 ? 0.917 -6.822 -5.554 1.00 88.75 126 MET A C 1
ATOM 1025 O O . MET A 1 126 ? -0.234 -7.225 -5.739 1.00 88.75 126 MET A O 1
ATOM 1029 N N . VAL A 1 127 ? 1.916 -7.123 -6.386 1.00 90.50 127 VAL A N 1
ATOM 1030 C CA . VAL A 1 127 ? 1.729 -7.970 -7.574 1.00 90.50 127 VAL A CA 1
ATOM 1031 C C . VAL A 1 127 ? 1.401 -9.408 -7.182 1.00 90.50 127 VAL A C 1
ATOM 1033 O O . VAL A 1 127 ? 0.515 -10.018 -7.778 1.00 90.50 127 VAL A O 1
ATOM 1036 N N . GLU A 1 128 ? 2.060 -9.944 -6.157 1.00 91.56 128 GLU A N 1
ATOM 1037 C CA . GLU A 1 128 ? 1.777 -11.288 -5.639 1.00 91.56 128 GLU A CA 1
ATOM 1038 C C . GLU A 1 128 ? 0.381 -11.400 -5.014 1.00 91.56 128 GLU A C 1
ATOM 1040 O O . GLU A 1 128 ? -0.235 -12.463 -5.084 1.00 91.56 128 GLU A O 1
ATOM 1045 N N . HIS A 1 129 ? -0.159 -10.292 -4.503 1.00 88.88 129 HIS A N 1
ATOM 1046 C CA . HIS A 1 129 ? -1.502 -10.208 -3.926 1.00 88.88 129 HIS A CA 1
ATOM 1047 C C . HIS A 1 129 ? -2.589 -9.813 -4.940 1.00 88.88 129 HIS A C 1
ATOM 1049 O O . HIS A 1 129 ? -3.691 -9.430 -4.553 1.00 88.88 129 HIS A O 1
ATOM 1055 N N . GLY A 1 130 ? -2.318 -9.950 -6.243 1.00 86.19 130 GLY A N 1
ATOM 1056 C CA . GLY A 1 130 ? -3.344 -9.850 -7.286 1.00 86.19 130 GLY A CA 1
ATOM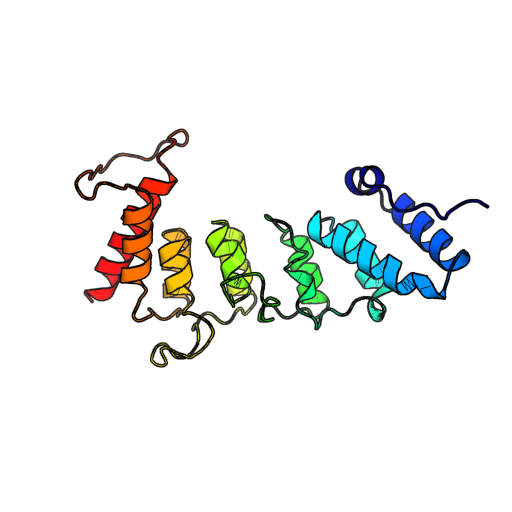 1057 C C . GLY A 1 130 ? -3.574 -8.441 -7.827 1.00 86.19 130 GLY A C 1
ATOM 1058 O O . GLY A 1 130 ? -4.653 -8.153 -8.349 1.00 86.19 130 GLY A O 1
ATOM 1059 N N . THR A 1 131 ? -2.571 -7.565 -7.729 1.00 85.88 131 THR A N 1
ATOM 1060 C CA . THR A 1 131 ? -2.606 -6.291 -8.454 1.00 85.88 131 THR A CA 1
ATOM 1061 C C . THR A 1 131 ? -2.664 -6.534 -9.961 1.00 85.88 131 THR A C 1
ATOM 1063 O O . THR A 1 131 ? -1.932 -7.363 -10.500 1.00 85.88 131 THR A O 1
ATOM 1066 N N . ILE A 1 132 ? -3.509 -5.778 -10.654 1.00 82.50 132 ILE A N 1
ATOM 1067 C CA . ILE A 1 132 ? -3.630 -5.784 -12.109 1.00 82.50 132 ILE A CA 1
ATOM 1068 C C . ILE A 1 132 ? -2.411 -5.072 -12.708 1.00 82.50 132 ILE A C 1
ATOM 1070 O O . ILE A 1 132 ? -2.240 -3.861 -12.575 1.00 82.50 132 ILE A O 1
ATOM 1074 N N . VAL A 1 133 ? -1.547 -5.849 -13.362 1.00 81.12 133 VAL A N 1
ATOM 1075 C CA . VAL A 1 133 ? -0.254 -5.390 -13.902 1.00 81.12 133 VAL A CA 1
ATOM 1076 C C . VAL A 1 133 ? -0.336 -4.981 -15.377 1.00 81.12 133 VAL A C 1
ATOM 1078 O O . VAL A 1 133 ? 0.520 -4.248 -15.869 1.00 81.12 133 VAL A O 1
ATOM 1081 N N . ASP A 1 134 ? -1.369 -5.423 -16.097 1.00 72.69 134 ASP A N 1
ATOM 1082 C CA . ASP A 1 134 ? -1.481 -5.249 -17.550 1.00 72.69 134 ASP A CA 1
ATOM 1083 C C . ASP A 1 134 ? -1.635 -3.783 -17.999 1.00 72.69 134 ASP A C 1
ATOM 1085 O O . ASP A 1 134 ? -1.450 -3.494 -19.183 1.00 72.69 134 ASP A O 1
ATOM 1089 N N . GLY A 1 135 ? -1.896 -2.868 -17.055 1.00 59.25 135 GLY A N 1
ATOM 1090 C CA . GLY A 1 135 ? -1.923 -1.422 -17.266 1.00 59.25 135 GLY A CA 1
ATOM 1091 C C . GLY A 1 135 ? -3.035 -0.953 -18.205 1.00 59.25 135 GLY A C 1
ATOM 1092 O O . GLY A 1 135 ? -2.977 0.180 -18.672 1.00 59.25 135 GLY A O 1
ATOM 1093 N N . GLY A 1 136 ? -4.024 -1.808 -18.499 1.00 60.28 136 GLY A N 1
ATOM 1094 C CA . GLY A 1 136 ? -5.086 -1.528 -19.464 1.00 60.28 136 GLY A CA 1
ATOM 1095 C C . GLY A 1 136 ? -4.673 -1.683 -20.937 1.00 60.28 136 GLY A C 1
ATOM 1096 O O . GLY A 1 136 ? -3.734 -2.404 -21.288 1.00 60.28 136 GLY A O 1
ATOM 1097 N N . ASP A 1 137 ? -5.443 -1.064 -21.836 1.00 54.34 137 ASP A N 1
ATOM 1098 C CA . ASP A 1 137 ? -5.180 -1.073 -23.280 1.00 54.34 137 ASP A CA 1
ATOM 1099 C C . ASP A 1 137 ? -4.172 0.036 -23.653 1.00 54.34 137 ASP A C 1
ATOM 1101 O O . ASP A 1 137 ? -4.518 1.214 -23.572 1.00 54.34 137 ASP A O 1
ATOM 1105 N N . PRO A 1 138 ? -2.936 -0.296 -24.080 1.00 53.03 138 PRO A N 1
ATOM 1106 C CA . PRO A 1 138 ? -1.908 0.698 -24.403 1.00 53.03 138 PRO A CA 1
ATOM 1107 C C . PRO A 1 138 ? -2.214 1.523 -25.668 1.00 53.03 138 PRO A C 1
ATOM 1109 O O . PRO A 1 138 ? -1.512 2.499 -25.947 1.00 53.03 138 PRO A O 1
ATOM 1112 N N . GLU A 1 139 ? -3.224 1.139 -26.455 1.00 53.28 139 GLU A N 1
ATOM 1113 C CA . GLU A 1 139 ? -3.541 1.758 -27.748 1.00 53.28 139 GLU A CA 1
ATOM 1114 C C . GLU A 1 139 ? -4.435 2.995 -27.645 1.00 53.28 139 GLU A C 1
ATOM 1116 O O . GLU A 1 139 ? -4.531 3.783 -28.592 1.00 53.28 139 GLU A O 1
ATOM 1121 N N . ASN A 1 140 ? -5.074 3.209 -26.499 1.00 53.66 140 ASN A N 1
ATOM 1122 C CA . ASN A 1 140 ? -5.961 4.338 -26.312 1.00 53.66 140 ASN A CA 1
ATOM 1123 C C . ASN A 1 140 ? -5.216 5.445 -25.551 1.00 53.66 140 ASN A C 1
ATOM 1125 O O . ASN A 1 140 ? -5.083 5.432 -24.337 1.00 53.66 140 ASN A O 1
ATOM 1129 N N . ASP A 1 141 ? -4.757 6.469 -26.275 1.00 48.72 141 ASP A N 1
ATOM 1130 C CA . ASP A 1 141 ? -4.039 7.639 -25.720 1.00 48.72 141 ASP A CA 1
ATOM 1131 C C . ASP A 1 141 ? -4.900 8.460 -24.721 1.00 48.72 141 ASP A C 1
ATOM 1133 O O . ASP A 1 141 ? -4.445 9.438 -24.127 1.00 48.72 141 ASP A O 1
ATOM 1137 N N . ARG A 1 142 ? -6.175 8.071 -24.556 1.00 49.69 142 ARG A N 1
ATOM 1138 C CA . ARG A 1 142 ? -7.138 8.588 -23.577 1.00 49.69 142 ARG A CA 1
ATOM 1139 C C . ARG A 1 142 ? -7.622 7.537 -22.570 1.00 49.69 142 ARG A C 1
ATOM 1141 O O . ARG A 1 142 ? -8.432 7.899 -21.713 1.00 49.69 142 ARG A O 1
ATOM 1148 N N . SER A 1 143 ? -7.210 6.267 -22.668 1.00 49.06 143 SER A N 1
ATOM 1149 C CA . SER A 1 143 ? -7.570 5.274 -21.655 1.00 49.06 143 SER A CA 1
ATOM 1150 C C . SER A 1 143 ? -6.727 5.508 -20.421 1.00 49.06 143 SER A C 1
ATOM 1152 O O . SER A 1 143 ? -5.524 5.276 -20.389 1.00 49.06 143 SER A O 1
ATOM 1154 N N . TRP A 1 144 ? -7.410 5.997 -19.406 1.00 51.44 144 TRP A N 1
ATOM 1155 C CA . TRP A 1 144 ? -6.979 5.886 -18.033 1.00 51.44 144 TRP A CA 1
ATOM 1156 C C . TRP A 1 144 ? -7.097 4.423 -17.595 1.00 51.44 144 TRP A C 1
ATOM 1158 O O . TRP A 1 144 ? -8.095 3.789 -17.956 1.00 51.44 144 TRP A O 1
ATOM 1168 N N . PRO A 1 145 ? -6.144 3.893 -16.810 1.00 53.78 145 PRO A N 1
ATOM 1169 C CA . PRO A 1 145 ? -4.933 4.531 -16.265 1.00 53.78 145 PRO A CA 1
ATOM 1170 C C . PRO A 1 145 ? -3.726 4.557 -17.231 1.00 53.78 145 PRO A C 1
ATOM 1172 O O . PRO A 1 145 ? -3.680 3.823 -18.210 1.00 53.78 145 PRO A O 1
ATOM 1175 N N . THR A 1 146 ? -2.733 5.418 -16.945 1.00 62.00 146 THR A N 1
ATOM 1176 C CA . THR A 1 146 ? -1.441 5.437 -17.672 1.00 62.00 146 THR A CA 1
ATOM 1177 C C . THR A 1 146 ? -0.762 4.065 -17.529 1.00 62.00 146 THR A C 1
ATOM 1179 O O . THR A 1 146 ? -0.758 3.549 -16.410 1.00 62.00 146 THR A O 1
ATOM 1182 N N . PRO A 1 147 ? -0.166 3.471 -18.586 1.00 73.56 147 PRO A N 1
ATOM 1183 C CA . PRO A 1 147 ? 0.444 2.148 -18.473 1.00 73.56 147 PRO A CA 1
ATOM 1184 C C . PRO A 1 147 ? 1.495 2.112 -17.358 1.00 73.56 147 PRO A C 1
ATOM 1186 O O . PRO A 1 147 ? 2.364 2.981 -17.288 1.00 73.56 147 PRO A O 1
ATOM 1189 N N . LEU A 1 148 ? 1.439 1.086 -16.507 1.00 79.00 148 LEU A N 1
ATOM 1190 C CA . LEU A 1 148 ? 2.263 0.945 -15.299 1.00 79.00 148 LEU A CA 1
ATOM 1191 C C . LEU A 1 148 ? 3.772 1.116 -15.562 1.00 79.00 148 LEU A C 1
ATOM 1193 O O . LEU A 1 148 ? 4.503 1.723 -14.773 1.00 79.00 148 LEU A O 1
ATOM 1197 N N . LEU A 1 149 ? 4.244 0.627 -16.713 1.00 84.56 149 LEU A N 1
ATOM 1198 C CA . LEU A 1 149 ? 5.641 0.765 -17.120 1.00 84.56 149 LEU A CA 1
ATOM 1199 C C . LEU A 1 149 ? 6.029 2.194 -17.503 1.00 84.56 149 LEU A C 1
ATOM 1201 O O . LEU A 1 149 ? 7.203 2.524 -17.398 1.00 84.56 149 LEU A O 1
ATOM 1205 N N . GLU A 1 150 ? 5.103 3.065 -17.909 1.00 82.31 150 GLU A N 1
ATOM 1206 C CA . GLU A 1 150 ? 5.411 4.488 -18.108 1.00 82.31 150 GLU A CA 1
ATOM 1207 C C . GLU A 1 150 ? 5.694 5.195 -16.778 1.00 82.31 150 GLU A C 1
ATOM 1209 O O . GLU A 1 150 ? 6.665 5.951 -16.696 1.00 82.31 150 GLU A O 1
ATOM 1214 N N . THR A 1 151 ? 4.913 4.918 -15.723 1.00 80.06 151 THR A N 1
ATOM 1215 C CA . THR A 1 151 ? 5.212 5.432 -14.374 1.00 80.06 151 THR A CA 1
ATOM 1216 C C . THR A 1 151 ? 6.548 4.885 -13.882 1.00 80.06 151 THR A C 1
ATOM 1218 O O . THR A 1 151 ? 7.390 5.645 -13.400 1.00 80.06 151 THR A O 1
ATOM 1221 N N . CYS A 1 152 ? 6.767 3.577 -14.029 1.00 84.56 152 CYS A N 1
ATOM 1222 C CA . CYS A 1 152 ? 8.003 2.934 -13.595 1.00 84.56 152 CYS A CA 1
ATOM 1223 C C . CYS A 1 152 ? 9.230 3.446 -14.365 1.00 84.56 152 CYS A C 1
ATOM 1225 O O . CYS A 1 152 ? 10.274 3.678 -13.768 1.00 84.56 152 CYS A O 1
ATOM 1227 N N . ALA A 1 153 ? 9.090 3.718 -15.662 1.00 84.44 153 ALA A N 1
ATOM 1228 C CA . ALA A 1 153 ? 10.137 4.319 -16.482 1.00 84.44 153 ALA A CA 1
ATOM 1229 C C . ALA A 1 153 ? 10.494 5.752 -16.056 1.00 84.44 153 ALA A C 1
ATOM 1231 O O . ALA A 1 153 ? 11.652 6.147 -16.159 1.00 84.44 153 ALA A O 1
ATOM 1232 N N . ALA A 1 154 ? 9.516 6.529 -15.581 1.00 79.88 154 ALA A N 1
ATOM 1233 C CA . ALA A 1 154 ? 9.740 7.894 -15.111 1.00 79.88 154 ALA A CA 1
ATOM 1234 C C . ALA A 1 154 ? 10.360 7.953 -13.701 1.00 79.88 154 ALA A C 1
ATOM 1236 O O . ALA A 1 154 ? 11.247 8.770 -13.444 1.00 79.88 154 ALA A O 1
ATOM 1237 N N . TYR A 1 155 ? 9.875 7.114 -12.781 1.00 79.50 155 TYR A N 1
ATOM 1238 C CA . TYR A 1 155 ? 10.138 7.275 -11.345 1.00 79.50 155 TYR A CA 1
ATOM 1239 C C . TYR A 1 155 ? 10.667 6.028 -10.637 1.00 79.50 155 TYR A C 1
ATOM 1241 O O . TYR A 1 155 ? 11.207 6.161 -9.548 1.00 79.50 155 TYR A O 1
ATOM 1249 N N . GLY A 1 156 ? 10.476 4.842 -11.210 1.00 81.00 156 GLY A N 1
ATOM 1250 C CA . GLY A 1 156 ? 10.801 3.579 -10.557 1.00 81.00 156 GLY A CA 1
ATOM 1251 C C . GLY A 1 156 ? 12.279 3.207 -10.626 1.00 81.00 156 GLY A C 1
ATOM 1252 O O . GLY A 1 156 ? 13.141 3.992 -11.017 1.00 81.00 156 GLY A O 1
ATOM 1253 N N . THR A 1 157 ? 12.566 1.956 -10.270 1.00 85.12 157 THR A N 1
ATOM 1254 C CA . THR A 1 157 ? 13.901 1.353 -10.359 1.00 85.12 157 THR A CA 1
ATOM 1255 C C . THR A 1 157 ? 13.965 0.338 -11.499 1.00 85.12 157 THR A C 1
ATOM 1257 O O . THR A 1 157 ? 12.950 -0.239 -11.892 1.00 85.12 157 THR A O 1
ATOM 1260 N N . VAL A 1 158 ? 15.172 0.047 -12.001 1.00 84.00 158 VAL A N 1
ATOM 1261 C CA . VAL A 1 158 ? 15.397 -1.009 -13.016 1.00 84.00 158 VAL A CA 1
ATOM 1262 C C . VAL A 1 158 ? 14.845 -2.354 -12.555 1.00 84.00 158 VAL A C 1
ATOM 1264 O O . VAL A 1 158 ? 14.279 -3.104 -13.347 1.00 84.00 158 VAL A O 1
ATOM 1267 N N . GLN A 1 159 ? 15.011 -2.656 -11.267 1.00 88.12 159 GLN A N 1
ATOM 1268 C CA . GLN A 1 159 ? 14.560 -3.907 -10.677 1.00 88.12 159 GLN A CA 1
ATOM 1269 C C . GLN A 1 159 ? 13.032 -4.014 -10.705 1.00 88.12 159 GLN A C 1
ATOM 1271 O O . GLN A 1 159 ? 12.507 -5.019 -11.179 1.00 88.12 159 GLN A O 1
ATOM 1276 N N . ALA A 1 160 ? 12.324 -2.961 -10.278 1.00 88.88 160 ALA A N 1
ATOM 1277 C CA . ALA A 1 160 ? 10.867 -2.906 -10.361 1.00 88.88 160 ALA A CA 1
ATOM 1278 C C . ALA A 1 160 ? 10.390 -3.001 -11.817 1.00 88.88 160 ALA A C 1
ATOM 1280 O O . ALA A 1 160 ? 9.479 -3.764 -12.114 1.00 88.88 160 ALA A O 1
ATOM 1281 N N . PHE A 1 161 ? 11.048 -2.294 -12.738 1.00 88.62 161 PHE A N 1
ATOM 1282 C CA . PHE A 1 161 ? 10.686 -2.292 -14.154 1.00 88.62 161 PHE A CA 1
ATOM 1283 C C . PHE A 1 161 ? 10.785 -3.685 -14.790 1.00 88.62 161 PHE A C 1
ATOM 1285 O O . PHE A 1 161 ? 9.839 -4.140 -15.432 1.00 88.62 161 PHE A O 1
ATOM 1292 N N . ARG A 1 162 ? 11.905 -4.390 -14.575 1.00 88.75 162 ARG A N 1
ATOM 1293 C CA . ARG A 1 162 ? 12.096 -5.763 -15.075 1.00 88.75 162 ARG A CA 1
ATOM 1294 C C . ARG A 1 162 ? 11.088 -6.730 -14.468 1.00 88.75 162 ARG A C 1
ATOM 1296 O O . ARG A 1 162 ? 10.468 -7.488 -15.204 1.00 88.75 162 ARG A O 1
ATOM 1303 N N . TYR A 1 163 ? 10.880 -6.655 -13.155 1.00 92.38 163 TYR A N 1
ATOM 1304 C CA . TYR A 1 163 ? 9.902 -7.493 -12.467 1.00 92.38 163 TYR A CA 1
ATOM 1305 C C . TYR A 1 163 ? 8.485 -7.291 -13.022 1.00 92.38 163 TYR A C 1
ATOM 1307 O O . TYR A 1 163 ? 7.796 -8.256 -13.338 1.00 92.38 163 TYR A O 1
ATOM 1315 N N . LEU A 1 164 ? 8.055 -6.041 -13.209 1.00 90.38 164 LEU A N 1
ATOM 1316 C CA . LEU A 1 164 ? 6.737 -5.733 -13.766 1.00 90.38 164 LEU A CA 1
ATOM 1317 C C . LEU A 1 164 ? 6.596 -6.239 -15.208 1.00 90.38 164 LEU A C 1
ATOM 1319 O O . LEU A 1 164 ? 5.566 -6.819 -15.547 1.00 90.38 164 LEU A O 1
ATOM 1323 N N . MET A 1 165 ? 7.634 -6.093 -16.036 1.00 88.44 165 MET A N 1
ATOM 1324 C CA . MET A 1 165 ? 7.664 -6.680 -17.380 1.00 88.44 165 MET A CA 1
ATOM 1325 C C . MET A 1 165 ? 7.509 -8.205 -17.358 1.00 88.44 165 MET A C 1
ATOM 1327 O O . MET A 1 165 ? 6.691 -8.745 -18.099 1.00 88.44 165 MET A O 1
ATOM 1331 N N . GLU A 1 166 ? 8.251 -8.904 -16.495 1.00 90.94 166 GLU A N 1
ATOM 1332 C CA . GLU A 1 166 ? 8.145 -10.362 -16.328 1.00 90.94 166 GLU A CA 1
ATOM 1333 C C . GLU A 1 166 ? 6.739 -10.793 -15.890 1.00 90.94 166 GLU A C 1
ATOM 1335 O O . GLU A 1 166 ? 6.265 -11.867 -16.262 1.00 90.94 166 GLU A O 1
ATOM 1340 N N . LYS A 1 167 ? 6.046 -9.938 -15.133 1.00 91.12 167 LYS A N 1
ATOM 1341 C CA . LYS A 1 167 ? 4.664 -10.141 -14.679 1.00 91.12 167 LYS A CA 1
ATOM 1342 C C . LYS A 1 167 ? 3.609 -9.716 -15.708 1.00 91.12 167 LYS A C 1
ATOM 1344 O O . LYS A 1 167 ? 2.419 -9.771 -15.409 1.00 91.12 167 LYS A O 1
ATOM 1349 N N . GLY A 1 168 ? 4.024 -9.353 -16.923 1.00 86.69 168 GLY A N 1
ATOM 1350 C CA . GLY A 1 168 ? 3.132 -9.068 -18.047 1.00 86.69 168 GLY A CA 1
ATOM 1351 C C . GLY A 1 168 ? 2.718 -7.604 -18.181 1.00 86.69 168 GLY A C 1
ATOM 1352 O O . GLY A 1 168 ? 1.768 -7.315 -18.911 1.00 86.69 168 GLY A O 1
ATOM 1353 N N . ALA A 1 169 ? 3.408 -6.677 -17.508 1.00 85.62 169 ALA A N 1
ATOM 1354 C CA . ALA A 1 169 ? 3.161 -5.253 -17.698 1.00 85.62 169 ALA A CA 1
ATOM 1355 C C . ALA A 1 169 ? 3.479 -4.855 -19.141 1.00 85.62 169 ALA A C 1
ATOM 1357 O O . ALA A 1 169 ? 4.532 -5.200 -19.684 1.00 85.62 169 ALA A O 1
ATOM 1358 N N . LYS A 1 170 ? 2.566 -4.115 -19.772 1.00 82.50 170 LYS A N 1
ATOM 1359 C CA . LYS A 1 170 ? 2.719 -3.699 -21.167 1.00 82.50 170 LYS A CA 1
ATOM 1360 C C . LYS A 1 170 ? 3.524 -2.413 -21.265 1.00 82.50 170 LYS A C 1
ATOM 1362 O O . LYS A 1 170 ? 3.335 -1.477 -20.485 1.00 82.50 170 LYS A O 1
ATOM 1367 N N . LEU A 1 171 ? 4.404 -2.359 -22.262 1.00 80.31 171 LEU A N 1
ATOM 1368 C CA . LEU A 1 171 ? 5.073 -1.121 -22.642 1.00 80.31 171 LEU A CA 1
ATOM 1369 C C . LEU A 1 171 ? 4.036 -0.168 -23.238 1.00 80.31 171 LEU A C 1
ATOM 1371 O O . LEU A 1 171 ? 3.302 -0.522 -24.160 1.00 80.31 171 LEU A O 1
ATOM 1375 N N . GLY A 1 172 ? 3.985 1.042 -22.697 1.00 77.81 172 GLY A N 1
ATOM 1376 C CA . GLY A 1 172 ? 3.195 2.125 -23.252 1.00 77.81 172 GLY A CA 1
ATOM 1377 C C . GLY A 1 172 ? 3.934 2.817 -24.394 1.00 77.81 172 GLY A C 1
ATOM 1378 O O . GLY A 1 172 ? 5.164 2.771 -24.506 1.00 77.81 172 GLY A O 1
ATOM 1379 N N . ARG A 1 173 ? 3.184 3.522 -25.242 1.00 77.12 173 ARG A N 1
ATOM 1380 C CA . ARG A 1 173 ? 3.737 4.268 -26.385 1.00 77.12 173 ARG A CA 1
ATOM 1381 C C . ARG A 1 173 ? 4.722 5.358 -25.955 1.00 77.12 173 ARG A C 1
ATOM 1383 O O . ARG A 1 173 ? 5.582 5.750 -26.742 1.00 77.12 173 ARG A O 1
ATOM 1390 N N . LYS A 1 174 ? 4.610 5.857 -24.718 1.00 79.31 174 LYS A N 1
ATOM 1391 C CA . LYS A 1 174 ? 5.456 6.922 -24.173 1.00 79.31 174 LYS A CA 1
ATOM 1392 C C . LYS A 1 174 ? 6.452 6.403 -23.139 1.00 79.31 174 LYS A C 1
ATOM 1394 O O . LYS A 1 174 ? 7.150 7.228 -22.562 1.00 79.31 174 LYS A O 1
ATOM 1399 N N . THR A 1 175 ? 6.604 5.090 -22.929 1.00 82.81 175 THR A N 1
ATOM 1400 C CA . THR A 1 175 ? 7.534 4.545 -21.916 1.00 82.81 175 THR A CA 1
ATOM 1401 C C . THR A 1 175 ? 8.957 5.074 -22.096 1.00 82.81 175 THR A C 1
ATOM 1403 O O . THR A 1 175 ? 9.527 5.629 -21.158 1.00 82.81 175 THR A O 1
ATOM 1406 N N . LEU A 1 176 ? 9.504 5.005 -23.314 1.00 82.00 176 LEU A N 1
ATOM 1407 C CA . LEU A 1 176 ? 10.833 5.552 -23.597 1.00 82.00 176 LEU A CA 1
ATOM 1408 C C . LEU A 1 176 ? 10.868 7.078 -23.452 1.00 82.00 176 LEU A C 1
ATOM 1410 O O . LEU A 1 176 ? 11.805 7.611 -22.871 1.00 82.00 176 LEU A O 1
ATOM 1414 N N . HIS A 1 177 ? 9.846 7.780 -23.951 1.00 82.50 177 HIS A N 1
ATOM 1415 C CA . HIS A 1 177 ? 9.762 9.239 -23.850 1.00 82.50 177 HIS A CA 1
ATOM 1416 C C . HIS A 1 177 ? 9.736 9.715 -22.390 1.00 82.50 177 HIS A C 1
ATOM 1418 O O . HIS A 1 177 ? 10.363 10.712 -22.056 1.00 82.50 177 HIS A O 1
ATOM 1424 N N . ARG A 1 178 ? 9.043 8.991 -21.505 1.00 80.81 178 ARG A N 1
ATOM 1425 C CA . ARG A 1 178 ? 8.987 9.281 -20.069 1.00 80.81 178 ARG A CA 1
ATOM 1426 C C . ARG A 1 178 ? 10.333 9.052 -19.390 1.00 80.81 178 ARG A C 1
ATOM 1428 O O . ARG A 1 178 ? 10.765 9.926 -18.645 1.00 80.81 178 ARG A O 1
ATOM 1435 N N . ALA A 1 179 ? 11.009 7.940 -19.683 1.00 81.38 179 ALA A N 1
ATOM 1436 C CA . ALA A 1 179 ? 12.349 7.681 -19.154 1.00 81.38 179 ALA A CA 1
ATOM 1437 C C . ALA A 1 179 ? 13.354 8.758 -19.588 1.00 81.38 179 ALA A C 1
ATOM 1439 O O . ALA A 1 179 ? 14.088 9.300 -18.762 1.00 81.38 179 ALA A O 1
ATOM 1440 N N . THR A 1 180 ? 13.362 9.106 -20.879 1.00 78.88 180 THR A N 1
ATOM 1441 C CA . THR A 1 180 ? 14.314 10.081 -21.427 1.00 78.88 180 THR A CA 1
ATOM 1442 C C . THR A 1 180 ? 14.022 11.504 -20.974 1.00 78.88 180 THR A C 1
ATOM 1444 O O . THR A 1 180 ? 14.963 12.224 -20.651 1.00 78.88 180 THR A O 1
ATOM 1447 N N . LEU A 1 181 ? 12.747 11.905 -20.894 1.00 79.56 181 LEU A N 1
ATOM 1448 C CA . LEU A 1 181 ? 12.352 13.207 -20.357 1.00 79.56 181 LEU A CA 1
ATOM 1449 C C . LEU A 1 181 ? 12.825 13.366 -18.909 1.00 79.56 181 LEU A C 1
ATOM 1451 O O . LEU A 1 181 ? 13.477 14.356 -18.596 1.00 79.56 181 LEU A O 1
ATOM 1455 N N . MET A 1 182 ? 12.563 12.374 -18.052 1.00 74.38 182 MET A N 1
ATOM 1456 C CA . MET A 1 182 ? 12.979 12.433 -16.649 1.00 74.38 182 MET A CA 1
ATOM 1457 C C . MET A 1 182 ? 14.503 12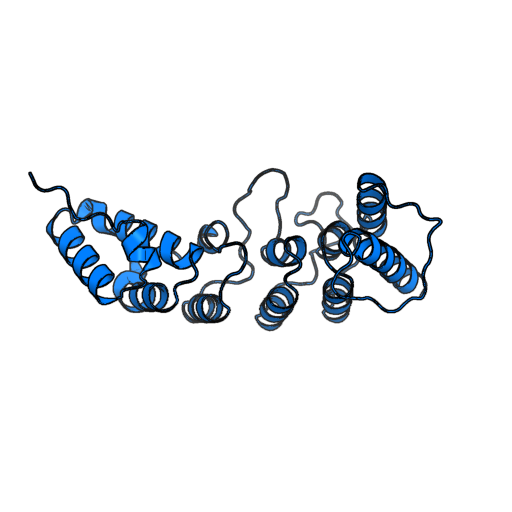.446 -16.500 1.00 74.38 182 MET A C 1
ATOM 1459 O O . MET A 1 182 ? 15.025 13.207 -15.691 1.00 74.38 182 MET A O 1
ATOM 1463 N N . ALA A 1 183 ? 15.233 11.655 -17.294 1.00 71.19 183 ALA A N 1
ATOM 1464 C CA . ALA A 1 183 ? 16.695 11.703 -17.315 1.00 71.19 183 ALA A CA 1
ATOM 1465 C C . ALA A 1 183 ? 17.212 13.103 -17.716 1.00 71.19 183 ALA A C 1
ATOM 1467 O O . ALA A 1 183 ? 18.082 13.666 -17.053 1.00 71.19 183 ALA A O 1
ATOM 1468 N N . ALA A 1 184 ? 16.622 13.711 -18.750 1.00 72.56 184 ALA A N 1
ATOM 1469 C CA . ALA A 1 184 ? 16.997 15.046 -19.208 1.00 72.56 184 ALA A CA 1
ATOM 1470 C C . ALA A 1 184 ? 16.677 16.153 -18.182 1.00 72.56 184 ALA A C 1
ATOM 1472 O O . ALA A 1 184 ? 17.510 17.032 -17.965 1.00 72.56 184 ALA A O 1
ATOM 1473 N N . GLU A 1 185 ? 15.510 16.109 -17.526 1.00 70.44 185 GLU A N 1
ATOM 1474 C CA . GLU A 1 185 ? 15.096 17.093 -16.505 1.00 70.44 185 GLU A CA 1
ATOM 1475 C C . GLU A 1 185 ? 16.032 17.131 -15.291 1.00 70.44 185 GLU A C 1
ATOM 1477 O O . GLU A 1 185 ? 16.186 18.172 -14.653 1.00 70.44 185 GLU A O 1
ATOM 1482 N N . LEU A 1 186 ? 16.687 16.013 -14.984 1.00 64.94 186 LEU A N 1
ATOM 1483 C CA . LEU A 1 186 ? 17.604 15.892 -13.853 1.00 64.94 186 LEU A CA 1
ATOM 1484 C C . LEU A 1 186 ? 19.052 16.252 -14.199 1.00 64.94 186 LEU A C 1
ATOM 1486 O O . LEU A 1 186 ? 19.916 16.160 -13.334 1.00 64.94 186 LEU A O 1
ATOM 1490 N N . GLY A 1 187 ? 19.316 16.684 -15.436 1.00 57.75 187 GLY A N 1
ATOM 1491 C CA . GLY A 1 187 ? 20.644 17.116 -15.866 1.00 57.75 187 GLY A CA 1
ATOM 1492 C C . GLY A 1 187 ? 21.620 15.975 -16.145 1.00 57.75 187 GLY A C 1
ATOM 1493 O O . GLY A 1 187 ? 22.822 16.226 -16.206 1.00 57.75 187 GLY A O 1
ATOM 1494 N N . THR A 1 188 ? 21.135 14.744 -16.346 1.00 53.47 188 THR A N 1
ATOM 1495 C CA . THR A 1 188 ? 22.024 13.603 -16.578 1.00 53.47 188 THR A CA 1
ATOM 1496 C C . THR A 1 188 ? 22.678 13.711 -17.956 1.00 53.47 188 THR A C 1
ATOM 1498 O O . THR A 1 188 ? 22.002 13.583 -18.979 1.00 53.47 188 THR A O 1
ATOM 1501 N N . ASP A 1 189 ? 23.991 13.937 -17.999 1.00 48.88 189 ASP A N 1
ATOM 1502 C CA . ASP A 1 189 ? 24.758 13.980 -19.249 1.00 48.88 189 ASP A CA 1
ATOM 1503 C C . ASP A 1 189 ? 24.787 12.575 -19.895 1.00 48.88 189 ASP A C 1
ATOM 1505 O O . ASP A 1 189 ? 25.246 11.625 -19.253 1.00 48.88 189 ASP A O 1
ATOM 1509 N N . PRO A 1 190 ? 24.309 12.380 -21.137 1.00 47.75 190 PRO A N 1
ATOM 1510 C CA . PRO A 1 190 ? 24.330 11.076 -21.805 1.00 47.75 190 PRO A CA 1
ATOM 1511 C C . PRO A 1 190 ? 25.741 10.551 -22.139 1.00 47.75 190 PRO A C 1
ATOM 1513 O O . PRO A 1 190 ? 25.863 9.399 -22.551 1.00 47.75 190 PRO A O 1
ATOM 1516 N N . SER A 1 191 ? 26.800 11.353 -21.977 1.00 44.00 191 SER A N 1
ATOM 1517 C CA . SER A 1 191 ? 28.180 10.993 -22.342 1.00 44.00 191 SER A CA 1
ATOM 1518 C C . SER A 1 191 ? 29.010 10.321 -21.235 1.00 44.00 191 SER A C 1
ATOM 1520 O O . SER A 1 191 ? 30.095 9.814 -21.518 1.00 44.00 191 SER A O 1
ATOM 1522 N N . PHE A 1 192 ? 28.505 10.242 -19.998 1.00 41.84 192 PHE A N 1
ATOM 1523 C CA . PHE A 1 192 ? 29.179 9.550 -18.892 1.00 41.84 192 PHE A CA 1
ATOM 1524 C C . PHE A 1 192 ? 28.690 8.095 -18.770 1.00 41.84 192 PHE A C 1
ATOM 1526 O O . PHE A 1 192 ? 27.594 7.833 -18.272 1.00 41.84 192 PHE A O 1
ATOM 1533 N N . ILE A 1 193 ? 29.511 7.148 -19.232 1.00 46.47 193 ILE A N 1
ATOM 1534 C CA . ILE A 1 193 ? 29.328 5.698 -19.068 1.00 46.47 193 ILE A CA 1
ATOM 1535 C C . ILE A 1 193 ? 30.421 5.217 -18.107 1.00 46.47 193 ILE A C 1
ATOM 1537 O O . ILE A 1 193 ? 31.593 5.237 -18.474 1.00 46.47 193 ILE A O 1
ATOM 1541 N N . GLU A 1 194 ? 30.066 4.790 -16.894 1.00 43.53 194 GLU A N 1
ATOM 1542 C CA . GLU A 1 194 ? 31.003 4.089 -16.005 1.00 43.53 194 GLU A CA 1
ATOM 1543 C C . GLU A 1 194 ? 30.532 2.655 -15.736 1.00 43.53 194 GLU A C 1
ATOM 1545 O O . GLU A 1 194 ? 29.500 2.427 -15.104 1.00 43.53 194 GLU A O 1
ATOM 1550 N N . ASP A 1 195 ? 31.337 1.688 -16.184 1.00 40.75 195 ASP A N 1
ATOM 1551 C CA . ASP A 1 195 ? 31.257 0.259 -15.850 1.00 40.75 195 ASP A CA 1
ATOM 1552 C C . ASP A 1 195 ? 31.993 -0.031 -14.518 1.00 40.75 195 ASP A C 1
ATOM 1554 O O . ASP A 1 195 ? 32.930 -0.831 -14.459 1.00 40.75 195 ASP A O 1
ATOM 1558 N N . GLY A 1 196 ? 31.620 0.667 -13.438 1.00 38.69 196 GLY A N 1
ATOM 1559 C CA . GLY A 1 196 ? 32.262 0.570 -12.116 1.00 38.69 196 GLY A CA 1
ATOM 1560 C C . GLY A 1 196 ? 31.333 0.047 -11.007 1.00 38.69 196 GLY A C 1
ATOM 1561 O O . GLY A 1 196 ? 30.120 0.250 -11.078 1.00 38.69 196 GLY A O 1
ATOM 1562 N N . PRO A 1 197 ? 31.859 -0.633 -9.965 1.00 37.44 197 PRO A N 1
ATOM 1563 C CA . PRO A 1 197 ? 31.036 -1.210 -8.905 1.00 37.44 197 PRO A CA 1
ATOM 1564 C C . PRO A 1 197 ? 30.394 -0.114 -8.045 1.00 37.44 197 PRO A C 1
ATOM 1566 O O . PRO A 1 197 ? 31.076 0.773 -7.532 1.00 37.44 197 PRO A O 1
ATOM 1569 N N . GLN A 1 198 ? 29.073 -0.207 -7.866 1.00 47.16 198 GLN A N 1
ATOM 1570 C CA . GLN A 1 198 ? 28.300 0.695 -7.014 1.00 47.16 198 GLN A CA 1
ATOM 1571 C C . GLN A 1 198 ? 28.783 0.605 -5.563 1.00 47.16 198 GLN A C 1
ATOM 1573 O O . GLN A 1 198 ? 28.818 -0.480 -4.984 1.00 47.16 198 GLN A O 1
ATOM 1578 N N . THR A 1 199 ? 29.133 1.745 -4.969 1.00 40.56 199 THR A N 1
ATOM 1579 C CA . THR A 1 199 ? 29.374 1.855 -3.525 1.00 40.56 199 THR A CA 1
ATOM 1580 C C . THR A 1 199 ? 28.243 2.656 -2.885 1.00 40.56 199 THR A C 1
ATOM 1582 O O . THR A 1 199 ? 27.765 3.636 -3.453 1.00 40.56 199 THR A O 1
ATOM 1585 N N . ASP A 1 200 ? 27.796 2.224 -1.703 1.00 43.75 200 ASP A N 1
ATOM 1586 C CA . ASP A 1 200 ? 26.567 2.671 -1.019 1.00 43.75 200 ASP A CA 1
ATOM 1587 C C . ASP A 1 200 ? 26.540 4.154 -0.581 1.00 43.75 200 ASP A C 1
ATOM 1589 O O . ASP A 1 200 ? 25.576 4.598 0.042 1.00 43.75 200 ASP A O 1
ATOM 1593 N N . ALA A 1 201 ? 27.575 4.940 -0.889 1.00 42.78 201 ALA A N 1
ATOM 1594 C CA . ALA A 1 201 ? 27.764 6.303 -0.386 1.00 42.78 201 ALA A CA 1
ATOM 1595 C C . ALA A 1 201 ? 27.683 7.408 -1.462 1.00 42.78 201 ALA A C 1
ATOM 1597 O O . ALA A 1 201 ? 28.041 8.550 -1.174 1.00 42.78 201 ALA A O 1
ATOM 1598 N N . ASP A 1 202 ? 27.242 7.101 -2.687 1.00 41.41 202 ASP A N 1
ATOM 1599 C CA . ASP A 1 202 ? 27.272 8.064 -3.796 1.00 41.41 202 ASP A CA 1
ATOM 1600 C C . ASP A 1 202 ? 25.991 8.935 -3.888 1.00 41.41 202 ASP A C 1
ATOM 1602 O O . ASP A 1 202 ? 24.894 8.401 -4.107 1.00 41.41 202 ASP A O 1
ATOM 1606 N N . PRO A 1 203 ? 26.087 10.278 -3.777 1.00 45.12 203 PRO A N 1
ATOM 1607 C CA . PRO A 1 203 ? 24.962 11.190 -3.998 1.00 45.12 203 PRO A CA 1
ATOM 1608 C C . PRO A 1 203 ? 24.357 11.128 -5.419 1.00 45.12 203 PRO A C 1
ATOM 1610 O O . PRO A 1 203 ? 23.227 11.585 -5.595 1.00 45.12 203 PRO A O 1
ATOM 1613 N N . MET A 1 204 ? 25.030 10.521 -6.410 1.00 48.31 204 MET A N 1
ATOM 1614 C CA . MET A 1 204 ? 24.526 10.320 -7.785 1.00 48.31 204 MET A CA 1
ATOM 1615 C C . MET A 1 204 ? 23.757 8.999 -8.012 1.00 48.31 204 MET A C 1
ATOM 1617 O O . MET A 1 204 ? 23.435 8.636 -9.148 1.00 48.31 204 MET A O 1
ATOM 1621 N N . ARG A 1 205 ? 23.391 8.264 -6.951 1.00 50.16 205 ARG A N 1
ATOM 1622 C CA . ARG A 1 205 ? 22.684 6.966 -7.048 1.00 50.16 205 ARG A CA 1
ATOM 1623 C C . ARG A 1 205 ? 21.397 7.012 -7.891 1.00 50.16 205 ARG A C 1
ATOM 1625 O O . ARG A 1 205 ? 21.164 6.115 -8.699 1.00 50.16 205 ARG A O 1
ATOM 1632 N N . HIS A 1 206 ? 20.595 8.070 -7.750 1.00 49.50 206 HIS A N 1
ATOM 1633 C CA . HIS A 1 206 ? 19.334 8.243 -8.493 1.00 49.50 206 HIS A CA 1
ATOM 1634 C C . HIS A 1 206 ? 19.558 8.621 -9.970 1.00 49.50 206 HIS A C 1
ATOM 1636 O O . HIS A 1 206 ? 18.732 8.316 -10.828 1.00 49.50 206 HIS A O 1
ATOM 1642 N N . GLU A 1 207 ? 20.683 9.267 -10.281 1.00 51.22 207 GLU A N 1
ATOM 1643 C CA . GLU A 1 207 ? 21.075 9.691 -11.630 1.00 51.22 207 GLU A CA 1
ATOM 1644 C C . GLU A 1 207 ? 21.579 8.496 -12.460 1.00 51.22 207 GLU A C 1
ATOM 1646 O O . GLU A 1 207 ? 21.130 8.281 -13.589 1.00 51.22 207 GLU A O 1
ATOM 1651 N N . ASN A 1 208 ? 22.387 7.618 -11.859 1.00 53.97 208 ASN A N 1
ATOM 1652 C CA . ASN A 1 208 ? 22.852 6.387 -12.505 1.00 53.97 208 ASN A CA 1
ATOM 1653 C C . ASN A 1 208 ? 21.755 5.311 -12.646 1.00 53.97 208 ASN A C 1
ATOM 1655 O O . ASN A 1 208 ? 21.714 4.607 -13.659 1.00 53.97 208 ASN A O 1
ATOM 1659 N N . ALA A 1 209 ? 20.822 5.204 -11.692 1.00 57.91 209 ALA A N 1
ATOM 1660 C CA . ALA A 1 209 ? 19.698 4.262 -11.779 1.00 57.91 209 ALA A CA 1
ATOM 1661 C C . ALA A 1 209 ? 18.749 4.572 -12.957 1.00 57.91 209 ALA A C 1
ATOM 1663 O O . ALA A 1 209 ? 18.253 3.656 -13.619 1.00 57.91 209 ALA A O 1
ATOM 1664 N N . ARG A 1 210 ? 18.546 5.859 -13.273 1.00 63.84 210 ARG A N 1
ATOM 1665 C CA . ARG A 1 210 ? 17.684 6.302 -14.384 1.00 63.84 210 ARG A CA 1
ATOM 1666 C C . ARG A 1 210 ? 18.314 6.056 -15.757 1.00 63.84 210 ARG A C 1
ATOM 1668 O O . ARG A 1 210 ? 17.612 5.648 -16.681 1.00 63.84 210 ARG A O 1
ATOM 1675 N N . ARG A 1 211 ? 19.644 6.174 -15.881 1.00 61.75 211 ARG A N 1
ATOM 1676 C CA . ARG A 1 211 ? 20.382 5.739 -17.087 1.00 61.75 211 ARG A CA 1
ATOM 1677 C C . ARG A 1 211 ? 20.177 4.250 -17.366 1.00 61.75 211 ARG A C 1
ATOM 1679 O O . ARG A 1 211 ? 19.858 3.872 -18.492 1.00 61.75 211 ARG A O 1
ATOM 1686 N N . GLN A 1 212 ? 20.321 3.406 -16.343 1.00 62.25 212 GLN A N 1
ATOM 1687 C CA . GLN A 1 212 ? 20.131 1.960 -16.487 1.00 62.25 212 GLN A CA 1
ATOM 1688 C C . GLN A 1 212 ? 18.692 1.599 -16.891 1.00 62.25 212 GLN A C 1
ATOM 1690 O O . GLN A 1 212 ? 18.500 0.633 -17.630 1.00 62.25 212 GLN A O 1
ATOM 1695 N N . LEU A 1 213 ? 17.691 2.384 -16.471 1.00 66.81 213 LEU A N 1
ATOM 1696 C CA . LEU A 1 213 ? 16.304 2.223 -16.916 1.00 66.81 213 LEU A CA 1
ATOM 1697 C C . LEU A 1 213 ? 16.135 2.535 -18.405 1.00 66.81 213 LEU A C 1
ATOM 1699 O O . LEU A 1 213 ? 15.569 1.714 -19.124 1.00 66.81 213 LEU A O 1
ATOM 1703 N N . CYS A 1 214 ? 16.678 3.657 -18.893 1.00 65.38 214 CYS A N 1
ATOM 1704 C CA . CYS A 1 214 ? 16.681 3.975 -20.326 1.00 65.38 214 CYS A CA 1
ATOM 1705 C C . CYS A 1 214 ? 17.312 2.844 -21.154 1.00 65.38 214 CYS A C 1
ATOM 1707 O O . CYS A 1 214 ? 16.723 2.404 -22.143 1.00 65.38 214 CYS A O 1
ATOM 1709 N N . TYR A 1 215 ? 18.469 2.324 -20.728 1.00 64.56 215 TYR A N 1
ATOM 1710 C CA . TYR A 1 215 ? 19.116 1.191 -21.397 1.00 64.56 215 TYR A CA 1
ATOM 1711 C C . TYR A 1 215 ? 18.277 -0.090 -21.340 1.00 64.56 215 TYR A C 1
ATOM 1713 O O . TYR A 1 215 ? 18.146 -0.761 -22.360 1.00 64.56 215 TYR A O 1
ATOM 1721 N N . ALA A 1 216 ? 17.668 -0.413 -20.195 1.00 66.75 216 ALA A N 1
ATOM 1722 C CA . ALA A 1 216 ? 16.803 -1.586 -20.059 1.00 66.75 216 ALA A CA 1
ATOM 1723 C C . ALA A 1 216 ? 15.565 -1.513 -20.977 1.00 66.75 216 ALA A C 1
ATOM 1725 O O . ALA A 1 216 ? 15.162 -2.524 -21.556 1.00 66.75 216 ALA A O 1
ATOM 1726 N N . ILE A 1 217 ? 14.987 -0.320 -21.159 1.00 71.00 217 ILE A N 1
ATOM 1727 C CA . ILE A 1 217 ? 13.862 -0.079 -22.080 1.00 71.00 217 ILE A CA 1
ATOM 1728 C C . ILE A 1 217 ? 14.311 -0.222 -23.548 1.00 71.00 217 ILE A C 1
ATOM 1730 O O . ILE A 1 217 ? 13.618 -0.825 -24.369 1.00 71.00 217 ILE A O 1
ATOM 1734 N N . LEU A 1 218 ? 15.493 0.291 -23.900 1.00 68.44 218 LEU A N 1
ATOM 1735 C CA . LEU A 1 218 ? 16.043 0.160 -25.256 1.00 68.44 218 LEU A CA 1
ATOM 1736 C C . LEU A 1 218 ? 16.423 -1.290 -25.599 1.00 68.44 218 LEU A C 1
ATOM 1738 O O . LEU A 1 218 ? 16.130 -1.764 -26.696 1.00 68.44 218 LEU A O 1
ATOM 1742 N N . SER A 1 219 ? 17.014 -2.038 -24.662 1.00 68.06 219 SER A N 1
ATOM 1743 C CA . SER A 1 219 ? 17.384 -3.440 -24.899 1.00 68.06 219 SER A CA 1
ATOM 1744 C C . SER A 1 219 ? 16.173 -4.359 -25.061 1.00 68.06 219 SER A C 1
ATOM 1746 O O . SER A 1 219 ? 16.265 -5.375 -25.740 1.00 68.06 219 SER A O 1
ATOM 1748 N N . THR A 1 220 ? 15.037 -4.014 -24.449 1.00 61.22 220 THR A N 1
ATOM 1749 C CA . THR A 1 220 ? 13.802 -4.817 -24.506 1.00 61.22 220 THR A CA 1
ATOM 1750 C C . THR A 1 220 ? 12.929 -4.522 -25.725 1.00 61.22 220 THR A C 1
ATOM 1752 O O . THR A 1 220 ? 12.128 -5.365 -26.102 1.00 61.22 220 THR A O 1
ATOM 1755 N N . SER A 1 221 ? 13.102 -3.368 -26.377 1.00 56.22 221 SER A N 1
ATOM 1756 C CA . SER A 1 221 ? 12.405 -3.006 -27.625 1.00 56.22 221 SER A CA 1
ATOM 1757 C C . SER A 1 221 ? 13.113 -3.494 -28.898 1.00 56.22 221 SER A C 1
ATOM 1759 O O . SER A 1 221 ? 12.607 -3.297 -30.000 1.00 56.22 221 SER A O 1
ATOM 1761 N N . SER A 1 222 ? 14.281 -4.126 -28.747 1.00 49.28 222 SER A N 1
ATOM 1762 C CA . SER A 1 222 ? 15.147 -4.581 -29.844 1.00 49.28 222 SER A CA 1
ATOM 1763 C C . SER A 1 222 ? 15.037 -6.086 -30.152 1.00 49.28 222 SER A C 1
ATOM 1765 O O . SER A 1 222 ? 15.799 -6.579 -30.984 1.00 49.28 222 SER A O 1
ATOM 1767 N N . GLY A 1 223 ? 14.144 -6.819 -29.475 1.00 40.16 223 GLY A N 1
ATOM 1768 C CA . GLY A 1 223 ? 13.886 -8.254 -29.674 1.00 40.16 223 GLY A CA 1
ATOM 1769 C C . GLY A 1 223 ? 12.453 -8.516 -30.106 1.00 40.16 223 GLY A C 1
ATOM 1770 O O . GLY A 1 223 ? 12.258 -9.490 -30.864 1.00 40.16 223 GLY A O 1
#

Foldseek 3Di:
DDDQDQCDPVNVVVLDPVVVVVSLVSCCVVDVPCSLVSLAVQCLQCQQVQRLSSNLVSCVPVVVSDDLVALSNQVSHHLDHDVSSVVSSVVSPRDLQDFHDDDPDASDTSLLSCQQSQPQVVNVVSVVVPHDLQQPDLPDPPDPDDQSLLSNLQRGFPNSNVVSVVSNGDDHPCNLVNLVVNLVVVPQDPPDDDPDDDDPPDPCPRNVRSVVSNVSVVVVVPD

Organism: NCBI:txid1168545

pLDDT: mean 71.74, std 15.66, range [37.44, 92.38]